Protein AF-A0A941RPJ4-F1 (afdb_monomer)

Structure (mmCIF, N/CA/C/O backbone):
data_AF-A0A941RPJ4-F1
#
_entry.id   AF-A0A941RPJ4-F1
#
loop_
_atom_site.group_PDB
_atom_site.id
_atom_site.type_symbol
_atom_site.label_atom_id
_atom_site.label_alt_id
_atom_site.label_comp_id
_atom_site.label_asym_id
_atom_site.label_entity_id
_atom_site.label_seq_id
_atom_site.pdbx_PDB_ins_code
_atom_site.Cartn_x
_atom_site.Cartn_y
_atom_site.Cartn_z
_atom_site.occupancy
_atom_site.B_iso_or_equiv
_atom_site.auth_seq_id
_atom_site.auth_comp_id
_atom_site.auth_asym_id
_atom_site.auth_atom_id
_atom_site.pdbx_PDB_model_num
ATOM 1 N N . MET A 1 1 ? 13.685 -5.961 -5.567 1.00 42.09 1 MET A N 1
ATOM 2 C CA . MET A 1 1 ? 13.737 -4.482 -5.680 1.00 42.09 1 MET A CA 1
ATOM 3 C C . MET A 1 1 ? 15.133 -3.982 -5.286 1.00 42.09 1 MET A C 1
ATOM 5 O O . MET A 1 1 ? 15.457 -4.010 -4.110 1.00 42.09 1 MET A O 1
ATOM 9 N N . MET A 1 2 ? 15.988 -3.575 -6.229 1.00 30.58 2 MET A N 1
ATOM 10 C CA . MET A 1 2 ? 17.295 -2.944 -5.948 1.00 30.58 2 MET A CA 1
ATOM 11 C C . MET A 1 2 ? 17.294 -1.508 -6.486 1.00 30.58 2 MET A C 1
ATOM 13 O O . MET A 1 2 ? 16.834 -1.298 -7.604 1.00 30.58 2 MET A O 1
ATOM 17 N N . LEU A 1 3 ? 17.827 -0.551 -5.717 1.00 33.88 3 LEU A N 1
ATOM 18 C CA . LEU A 1 3 ? 17.951 0.875 -6.072 1.00 33.88 3 LEU A CA 1
ATOM 19 C C . LEU A 1 3 ? 16.633 1.622 -6.394 1.00 33.88 3 LEU A C 1
ATOM 21 O O . LEU A 1 3 ? 16.669 2.643 -7.081 1.00 33.88 3 LEU A O 1
ATOM 25 N N . GLU A 1 4 ? 15.481 1.166 -5.889 1.00 39.75 4 GLU A N 1
ATOM 26 C CA . GLU A 1 4 ? 14.283 2.014 -5.751 1.00 39.75 4 GLU A CA 1
ATOM 27 C C . GLU A 1 4 ? 14.257 2.562 -4.318 1.00 39.75 4 GLU A C 1
ATOM 29 O O . GLU A 1 4 ? 14.445 1.800 -3.369 1.00 39.75 4 GLU A O 1
ATOM 34 N N . ALA A 1 5 ? 14.068 3.875 -4.170 1.00 42.56 5 ALA A N 1
ATOM 35 C CA . ALA A 1 5 ? 13.675 4.470 -2.901 1.00 42.56 5 ALA A CA 1
ATOM 36 C C . ALA A 1 5 ? 12.147 4.568 -2.905 1.00 42.56 5 ALA A C 1
ATOM 38 O O . ALA A 1 5 ? 11.553 5.063 -3.863 1.00 42.56 5 ALA A O 1
ATOM 39 N N . GLU A 1 6 ? 11.504 4.063 -1.866 1.00 44.50 6 GLU A N 1
ATOM 40 C CA . GLU A 1 6 ? 10.087 4.321 -1.649 1.00 44.50 6 GLU A CA 1
ATOM 41 C C . GLU A 1 6 ? 9.925 5.777 -1.199 1.00 44.50 6 GLU A C 1
ATOM 43 O O . GLU A 1 6 ? 10.733 6.294 -0.428 1.00 44.50 6 GLU A O 1
ATOM 48 N N . GLY A 1 7 ? 8.928 6.485 -1.734 1.00 50.84 7 GLY A N 1
ATOM 49 C CA . GLY A 1 7 ? 8.724 7.896 -1.395 1.00 50.84 7 GLY A CA 1
ATOM 50 C C . GLY A 1 7 ? 9.664 8.884 -2.097 1.00 50.84 7 GLY A C 1
ATOM 51 O O . GLY A 1 7 ? 9.906 9.966 -1.568 1.00 50.84 7 GLY A O 1
ATOM 52 N N . VAL A 1 8 ? 10.157 8.569 -3.304 1.00 55.44 8 VAL A N 1
ATOM 53 C CA . VAL A 1 8 ? 11.001 9.486 -4.114 1.00 55.44 8 VAL A CA 1
ATOM 54 C C . VAL A 1 8 ? 10.315 10.834 -4.351 1.00 55.44 8 VAL A C 1
ATOM 56 O O . VAL A 1 8 ? 10.974 11.865 -4.477 1.00 55.44 8 VAL A O 1
ATOM 59 N N . SER A 1 9 ? 8.982 10.835 -4.410 1.00 62.16 9 SER A N 1
ATOM 60 C CA . SER A 1 9 ? 8.181 12.056 -4.420 1.00 62.16 9 SER A CA 1
ATOM 61 C C . SER A 1 9 ? 7.476 12.263 -3.082 1.00 62.16 9 SER A C 1
ATOM 63 O O . SER A 1 9 ? 7.020 11.305 -2.457 1.00 62.16 9 SER A O 1
ATOM 65 N N . LEU A 1 10 ? 7.268 13.526 -2.695 1.00 69.94 10 LEU A N 1
ATOM 66 C CA . LEU A 1 10 ? 6.502 13.877 -1.494 1.00 69.94 10 LEU A CA 1
ATOM 67 C C . LEU A 1 10 ? 5.112 13.221 -1.477 1.00 69.94 10 LEU A C 1
ATOM 69 O O . LEU A 1 10 ? 4.643 12.787 -0.433 1.00 69.94 10 LEU A O 1
ATOM 73 N N . SER A 1 11 ? 4.446 13.121 -2.631 1.00 66.12 11 SER A N 1
ATOM 74 C CA . SER A 1 11 ? 3.128 12.482 -2.716 1.00 66.12 11 SER A CA 1
ATOM 75 C C . SER A 1 11 ? 3.181 10.987 -2.400 1.00 66.12 11 SER A C 1
ATOM 77 O O . SER A 1 11 ? 2.254 10.461 -1.786 1.00 66.12 11 SER A O 1
ATOM 79 N N . GLU A 1 12 ? 4.228 10.297 -2.844 1.00 60.94 12 GLU A N 1
ATOM 80 C CA . GLU A 1 12 ? 4.434 8.875 -2.572 1.00 60.94 12 GLU A CA 1
ATOM 81 C C . GLU A 1 12 ? 4.829 8.664 -1.108 1.00 60.94 12 GLU A C 1
ATOM 83 O O . GLU A 1 12 ? 4.191 7.868 -0.424 1.00 60.94 12 GLU A O 1
ATOM 88 N N . ALA A 1 13 ? 5.759 9.475 -0.591 1.00 69.38 13 ALA A N 1
ATOM 89 C CA . ALA A 1 13 ? 6.162 9.455 0.814 1.00 69.38 13 ALA A CA 1
ATOM 90 C C . ALA A 1 13 ? 4.967 9.699 1.745 1.00 69.38 13 ALA A C 1
ATOM 92 O O . ALA A 1 13 ? 4.731 8.939 2.676 1.00 69.38 13 ALA A O 1
ATOM 93 N N . MET A 1 14 ? 4.142 10.708 1.451 1.00 79.88 14 MET A N 1
ATOM 94 C CA . MET A 1 14 ? 2.931 10.988 2.227 1.00 79.88 14 MET A CA 1
ATOM 95 C C . MET A 1 14 ? 1.852 9.917 2.077 1.00 79.88 14 MET A C 1
ATOM 97 O O . MET A 1 14 ? 0.968 9.844 2.927 1.00 79.88 14 MET A O 1
ATOM 101 N N . SER A 1 15 ? 1.860 9.125 1.004 1.00 73.81 15 SER A N 1
ATOM 102 C CA . SER A 1 15 ? 0.943 7.987 0.894 1.00 73.81 15 SER A CA 1
ATOM 103 C C . SER A 1 15 ? 1.403 6.888 1.850 1.00 73.81 15 SER A C 1
ATOM 105 O O . SER A 1 15 ? 0.638 6.500 2.727 1.00 73.81 15 SER A O 1
ATOM 107 N N . ILE A 1 16 ? 2.679 6.502 1.783 1.00 72.88 16 ILE A N 1
ATOM 108 C CA . ILE A 1 16 ? 3.270 5.497 2.678 1.00 72.88 16 ILE A CA 1
ATOM 109 C C . ILE A 1 16 ? 3.118 5.908 4.146 1.00 72.88 16 ILE A C 1
ATOM 111 O O . ILE A 1 16 ? 2.565 5.158 4.937 1.00 72.88 16 ILE A O 1
ATOM 115 N N . LEU A 1 17 ? 3.475 7.143 4.508 1.00 78.88 17 LEU A N 1
ATOM 116 C CA . LEU A 1 17 ? 3.358 7.618 5.891 1.00 78.88 17 LEU A CA 1
ATOM 117 C C . LEU A 1 17 ? 1.934 7.513 6.443 1.00 78.88 17 LEU A C 1
ATOM 119 O O . LEU A 1 17 ? 1.758 7.181 7.612 1.00 78.88 17 LEU A O 1
ATOM 123 N N . ARG A 1 18 ? 0.902 7.787 5.636 1.00 89.75 18 ARG A N 1
ATOM 124 C CA . ARG A 1 18 ? -0.491 7.636 6.088 1.00 89.75 18 ARG A CA 1
ATOM 125 C C . ARG A 1 18 ? -0.881 6.172 6.277 1.00 89.75 18 ARG A C 1
ATOM 127 O O . ARG A 1 18 ? -1.639 5.891 7.199 1.00 89.75 18 ARG A O 1
ATOM 134 N N . HIS A 1 19 ? -0.380 5.286 5.421 1.00 85.25 19 HIS A N 1
ATOM 135 C CA . HIS A 1 19 ? -0.568 3.842 5.540 1.00 85.25 19 HIS A CA 1
ATOM 136 C C . HIS A 1 19 ? 0.082 3.321 6.832 1.00 85.25 19 HIS A C 1
ATOM 138 O O . HIS A 1 19 ? -0.618 2.781 7.688 1.00 85.25 19 HIS A O 1
ATOM 144 N N . GLU A 1 20 ? 1.359 3.639 7.060 1.00 83.25 20 GLU A N 1
ATOM 145 C CA . GLU A 1 20 ? 2.079 3.279 8.292 1.00 83.25 20 GLU A CA 1
ATOM 146 C C . GLU A 1 20 ? 1.443 3.884 9.548 1.00 83.25 20 GLU A C 1
ATOM 148 O O . GLU A 1 20 ? 1.356 3.246 10.596 1.00 83.25 20 GLU A O 1
ATOM 153 N N . THR A 1 21 ? 0.923 5.113 9.447 1.00 89.81 21 THR A N 1
ATOM 154 C CA . THR A 1 21 ? 0.154 5.728 10.540 1.00 89.81 21 THR A CA 1
ATOM 155 C C . THR A 1 21 ? -1.090 4.899 10.867 1.00 89.81 21 THR A C 1
ATOM 157 O O . THR A 1 21 ? -1.451 4.786 12.036 1.00 89.81 21 THR A O 1
ATOM 160 N N . GLY A 1 22 ? -1.725 4.289 9.863 1.00 93.06 22 GLY A N 1
ATOM 161 C CA . GLY A 1 22 ? -2.809 3.334 10.061 1.00 93.06 22 GLY A CA 1
ATOM 162 C C . GLY A 1 22 ? -2.371 2.175 10.951 1.00 93.06 22 GLY A C 1
ATOM 163 O O . GLY A 1 22 ? -2.967 1.973 12.008 1.00 93.06 22 GLY A O 1
ATOM 164 N N . HIS A 1 23 ? -1.294 1.472 10.597 1.00 89.00 23 HIS A N 1
ATOM 165 C CA . HIS A 1 23 ? -0.757 0.390 11.432 1.00 89.00 23 HIS A CA 1
ATOM 166 C C . HIS A 1 23 ? -0.413 0.848 12.849 1.00 89.00 23 HIS A C 1
ATOM 168 O O . HIS A 1 23 ? -0.779 0.180 13.817 1.00 89.00 23 HIS A O 1
ATOM 174 N N . ALA A 1 24 ? 0.233 2.008 12.987 1.00 88.75 24 ALA A N 1
ATOM 175 C CA . ALA A 1 24 ? 0.578 2.560 14.290 1.00 88.75 24 ALA A CA 1
ATOM 176 C C . ALA A 1 24 ? -0.668 2.822 15.153 1.00 88.75 24 ALA A C 1
ATOM 178 O O . ALA A 1 24 ? -0.673 2.508 16.342 1.00 88.75 24 ALA A O 1
ATOM 179 N N . VAL A 1 25 ? -1.744 3.358 14.567 1.00 93.19 25 VAL A N 1
ATOM 180 C CA . VAL A 1 25 ? -3.019 3.593 15.261 1.00 93.19 25 VAL A CA 1
ATOM 181 C C . VAL A 1 25 ? -3.715 2.278 15.619 1.00 93.19 25 VAL A C 1
ATOM 183 O O . VAL A 1 25 ? -4.228 2.155 16.734 1.00 93.19 25 VAL A O 1
ATOM 186 N N . ASP A 1 26 ? -3.718 1.292 14.719 1.00 94.06 26 ASP A N 1
ATOM 187 C CA . ASP A 1 26 ? -4.250 -0.046 15.003 1.00 94.06 26 ASP A CA 1
ATOM 188 C C . ASP A 1 26 ? -3.554 -0.668 16.215 1.00 94.06 26 ASP A C 1
ATOM 190 O O . ASP A 1 26 ? -4.218 -1.067 17.171 1.00 94.06 26 ASP A O 1
ATOM 194 N N . GLU A 1 27 ? -2.221 -0.659 16.230 1.00 90.56 27 GLU A N 1
ATOM 195 C CA . GLU A 1 27 ? -1.426 -1.148 17.355 1.00 90.56 27 GLU A CA 1
ATOM 196 C C . GLU A 1 27 ? -1.700 -0.366 18.640 1.00 90.56 27 GLU A C 1
ATOM 198 O O . GLU A 1 27 ? -2.043 -0.950 19.671 1.00 90.56 27 GLU A O 1
ATOM 203 N N . ALA A 1 28 ? -1.618 0.961 18.591 1.00 90.81 28 ALA A N 1
ATOM 204 C CA . ALA A 1 28 ? -1.730 1.799 19.778 1.00 90.81 28 ALA A CA 1
ATOM 205 C C . ALA A 1 28 ? -3.102 1.650 20.468 1.00 90.81 28 ALA A C 1
ATOM 207 O O . ALA A 1 28 ? -3.187 1.592 21.700 1.00 90.81 28 ALA A O 1
ATOM 208 N N . PHE A 1 29 ? -4.183 1.524 19.690 1.00 93.88 29 PHE A N 1
ATOM 209 C CA . PHE A 1 29 ? -5.551 1.371 20.204 1.00 93.88 29 PHE A CA 1
ATOM 210 C C . PHE A 1 29 ? -6.057 -0.076 20.237 1.00 93.88 29 PHE A C 1
ATOM 212 O O . PHE A 1 29 ? -7.137 -0.337 20.785 1.00 93.88 29 PHE A O 1
ATOM 219 N N . GLN A 1 30 ? -5.270 -1.018 19.715 1.00 94.19 30 GLN A N 1
ATOM 220 C CA . GLN A 1 30 ? -5.597 -2.437 19.587 1.00 94.19 30 GLN A CA 1
ATOM 221 C C . GLN A 1 30 ? -6.910 -2.662 18.817 1.00 94.19 30 GLN A C 1
ATOM 223 O O . GLN A 1 30 ? -7.780 -3.416 19.269 1.00 94.19 30 GLN A O 1
ATOM 228 N N . LEU A 1 31 ? -7.083 -1.981 17.677 1.00 95.50 31 LEU A N 1
ATOM 229 C CA . LEU A 1 31 ? -8.333 -2.017 16.902 1.00 95.50 31 LEU A CA 1
ATOM 230 C C . LEU A 1 31 ? -8.598 -3.414 16.338 1.00 95.50 31 LEU A C 1
ATOM 232 O O . LEU A 1 31 ? -9.725 -3.900 16.416 1.00 95.50 31 LEU A O 1
ATOM 236 N N . ARG A 1 32 ? -7.549 -4.108 15.892 1.00 93.50 32 ARG A N 1
ATOM 237 C CA . ARG A 1 32 ? -7.575 -5.492 15.400 1.00 93.50 32 ARG A CA 1
ATOM 238 C C . ARG A 1 32 ? -8.189 -6.499 16.379 1.00 93.50 32 ARG A C 1
ATOM 240 O O . ARG A 1 32 ? -8.693 -7.543 15.971 1.00 93.50 32 ARG A O 1
ATOM 247 N N . LYS A 1 33 ? -8.206 -6.192 17.684 1.00 94.00 33 LYS A N 1
ATOM 248 C CA . LYS A 1 33 ? -8.841 -7.044 18.705 1.00 94.00 33 LYS A CA 1
ATOM 249 C C . LYS A 1 33 ? -10.364 -6.896 18.752 1.00 94.00 33 LYS A C 1
ATOM 251 O O . LYS A 1 33 ? -11.030 -7.765 19.311 1.00 94.00 33 LYS A O 1
ATOM 256 N N . MET A 1 34 ? -10.925 -5.830 18.183 1.00 94.88 34 MET A N 1
ATOM 257 C CA . MET A 1 34 ? -12.363 -5.560 18.197 1.00 94.88 34 MET A CA 1
ATOM 258 C C . MET A 1 34 ? -13.119 -6.543 17.296 1.00 94.88 34 MET A C 1
ATOM 260 O O . MET A 1 34 ? -12.716 -6.811 16.166 1.00 94.88 34 MET A O 1
ATOM 264 N N . THR A 1 35 ? -14.279 -7.023 17.745 1.00 95.94 35 THR A N 1
ATOM 265 C CA . THR A 1 35 ? -15.144 -7.908 16.942 1.00 95.94 35 THR A CA 1
ATOM 266 C C . THR A 1 35 ? -15.542 -7.264 15.614 1.00 95.94 35 THR A C 1
ATOM 268 O O . THR A 1 35 ? -15.485 -7.908 14.568 1.00 95.94 35 THR A O 1
ATOM 271 N N . LYS A 1 36 ? -15.871 -5.966 15.639 1.00 95.94 36 LYS A N 1
ATOM 272 C CA . LYS A 1 36 ? -16.242 -5.203 14.441 1.00 95.94 36 LYS A CA 1
ATOM 273 C C . LYS A 1 36 ? -15.100 -5.133 13.418 1.00 95.94 36 LYS A C 1
ATOM 275 O O . LYS A 1 36 ? -15.379 -5.156 12.228 1.00 95.94 36 LYS A O 1
ATOM 280 N N . TYR A 1 37 ? -13.834 -5.135 13.846 1.00 97.25 37 TYR A N 1
ATOM 281 C CA . TYR A 1 37 ? -12.694 -5.202 12.924 1.00 97.25 37 TYR A CA 1
ATOM 282 C C . TYR A 1 37 ? -12.732 -6.473 12.086 1.00 97.25 37 TYR A C 1
ATOM 284 O O . TYR A 1 37 ? -12.705 -6.401 10.860 1.00 97.25 37 TYR A O 1
ATOM 292 N N . ARG A 1 38 ? -12.903 -7.629 12.737 1.00 96.31 38 ARG A N 1
ATOM 293 C CA . ARG A 1 38 ? -12.986 -8.919 12.040 1.00 96.31 38 ARG A CA 1
ATOM 294 C C . ARG A 1 38 ? -14.173 -9.001 11.085 1.00 96.31 38 ARG A C 1
ATOM 296 O O . ARG A 1 38 ? -14.053 -9.609 10.031 1.00 96.31 38 ARG A O 1
ATOM 303 N N . GLN A 1 39 ? -15.293 -8.372 11.432 1.00 96.19 39 GLN A N 1
ATOM 304 C CA . GLN A 1 39 ? -16.480 -8.319 10.571 1.00 96.19 39 GLN A CA 1
ATOM 305 C C . GLN A 1 39 ? -16.274 -7.456 9.320 1.00 96.19 39 GLN A C 1
ATOM 307 O O . GLN A 1 39 ? -16.862 -7.742 8.285 1.00 96.19 39 GLN A O 1
ATOM 312 N N . VAL A 1 40 ? -15.482 -6.387 9.427 1.00 96.88 40 VAL A N 1
ATOM 313 C CA . VAL A 1 40 ? -15.344 -5.367 8.377 1.00 96.88 40 VAL A CA 1
ATOM 314 C C . VAL A 1 40 ? -14.156 -5.648 7.456 1.00 96.88 40 VAL A C 1
ATOM 316 O O . VAL A 1 40 ? -14.283 -5.509 6.243 1.00 96.88 40 VAL A O 1
ATOM 319 N N . PHE A 1 41 ? -13.018 -6.052 8.021 1.00 97.00 41 PHE A N 1
ATOM 320 C CA . PHE A 1 41 ? -11.762 -6.264 7.290 1.00 97.00 41 PHE A CA 1
ATOM 321 C C . PHE A 1 41 ? -11.384 -7.745 7.165 1.00 97.00 41 PHE A C 1
ATOM 323 O O . PHE A 1 41 ? -10.620 -8.123 6.282 1.00 97.00 41 PHE A O 1
ATOM 330 N N . GLY A 1 42 ? -11.930 -8.603 8.028 1.00 95.94 42 GLY A N 1
ATOM 331 C CA . GLY A 1 42 ? -11.526 -10.003 8.150 1.00 95.94 42 GLY A CA 1
ATOM 332 C C . GLY A 1 42 ? -10.542 -10.239 9.297 1.00 95.94 42 GLY A C 1
ATOM 333 O O . GLY A 1 42 ? -10.217 -9.340 10.074 1.00 95.94 42 GLY A O 1
ATOM 334 N N . SER A 1 43 ? -10.096 -11.488 9.446 1.00 95.31 43 SER A N 1
ATOM 335 C CA . SER A 1 43 ? -9.226 -11.872 10.563 1.00 95.31 43 SER A CA 1
ATOM 336 C C . SER A 1 43 ? -7.814 -11.283 10.411 1.00 95.31 43 SER A C 1
ATOM 338 O O . SER A 1 43 ? -7.155 -11.603 9.422 1.00 95.31 43 SER A O 1
ATOM 340 N N . PRO A 1 44 ? -7.309 -10.497 11.381 1.00 90.88 44 PRO A N 1
ATOM 341 C CA . PRO A 1 44 ? -5.924 -10.019 11.375 1.00 90.88 44 PRO A CA 1
ATOM 342 C C . PRO A 1 44 ? -4.916 -11.147 11.632 1.00 90.88 44 PRO A C 1
ATOM 344 O O . PRO A 1 44 ? -3.757 -11.020 11.266 1.00 90.88 44 PRO A O 1
ATOM 347 N N . ASP A 1 45 ? -5.373 -12.251 12.232 1.00 90.00 45 ASP A N 1
ATOM 348 C CA . ASP A 1 45 ? -4.575 -13.442 12.539 1.00 90.00 45 ASP A CA 1
ATOM 349 C C . ASP A 1 45 ? -4.420 -14.366 11.315 1.00 90.00 45 ASP A C 1
ATOM 351 O O . ASP A 1 4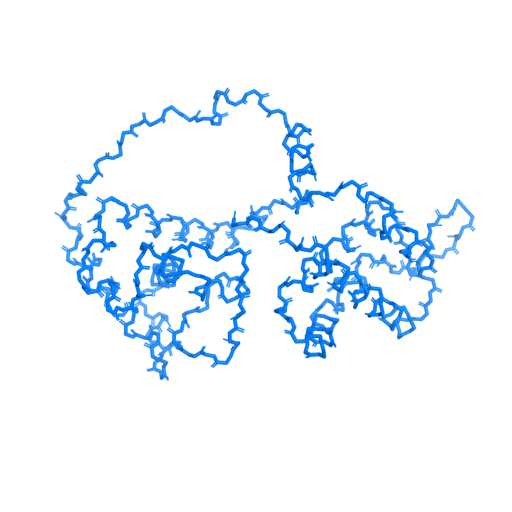5 ? -3.879 -15.469 11.411 1.00 90.00 45 ASP A O 1
ATOM 355 N N . ARG A 1 46 ? -4.955 -13.956 10.155 1.00 85.00 46 ARG A N 1
ATOM 356 C CA . ARG A 1 46 ? -4.772 -14.685 8.903 1.00 85.00 46 ARG A CA 1
ATOM 357 C C . ARG A 1 46 ? -3.265 -14.749 8.607 1.00 85.00 46 ARG A C 1
ATOM 359 O O . ARG A 1 46 ? -2.578 -13.742 8.730 1.00 85.00 46 ARG A O 1
ATOM 366 N N . PRO A 1 47 ? -2.722 -15.908 8.205 1.00 74.50 47 PRO A N 1
ATOM 367 C CA . PRO A 1 47 ? -1.354 -15.956 7.721 1.00 74.50 47 PRO A CA 1
ATOM 368 C C . PRO A 1 47 ? -1.220 -15.024 6.524 1.00 74.50 47 PRO A C 1
ATOM 370 O O . PRO A 1 47 ? -2.023 -15.095 5.584 1.00 74.50 47 PRO A O 1
ATOM 373 N N . TYR A 1 48 ? -0.216 -14.156 6.556 1.00 63.56 48 TYR A N 1
ATOM 374 C CA . TYR A 1 48 ? 0.087 -13.349 5.394 1.00 63.56 48 TYR A CA 1
ATOM 375 C C . TYR A 1 48 ? 0.396 -14.269 4.204 1.00 63.56 48 TYR A C 1
ATOM 377 O O . TYR A 1 48 ? 1.169 -15.223 4.346 1.00 63.56 48 TYR A O 1
ATOM 385 N N . PRO A 1 49 ? -0.225 -14.028 3.040 1.00 54.88 49 PRO A N 1
ATOM 386 C CA . PRO A 1 49 ? -0.000 -14.882 1.894 1.00 54.88 49 PRO A CA 1
ATOM 387 C C . PRO A 1 49 ? 1.412 -14.663 1.341 1.00 54.88 49 PRO A C 1
ATOM 389 O O . PRO A 1 49 ? 1.923 -13.545 1.335 1.00 54.88 49 PRO A O 1
ATOM 392 N N . THR A 1 50 ? 2.024 -15.728 0.827 1.00 43.59 50 THR A N 1
ATOM 393 C CA . THR A 1 50 ? 3.287 -15.644 0.073 1.00 43.59 50 THR A CA 1
ATOM 394 C C . THR A 1 50 ? 3.125 -14.862 -1.233 1.00 43.59 50 THR A C 1
ATOM 396 O O . THR A 1 50 ? 4.077 -14.273 -1.739 1.00 43.59 50 THR A O 1
ATOM 399 N N . ASP A 1 51 ? 1.905 -14.846 -1.768 1.00 42.44 51 ASP A N 1
ATOM 400 C CA . ASP A 1 51 ? 1.479 -14.162 -2.982 1.00 42.44 51 ASP A CA 1
ATOM 401 C C . ASP A 1 51 ? -0.051 -13.996 -2.972 1.00 42.44 51 ASP A C 1
ATOM 403 O O . ASP A 1 51 ? -0.770 -14.824 -2.415 1.00 42.44 51 ASP A O 1
ATOM 407 N N . TYR A 1 52 ? -0.577 -12.924 -3.571 1.00 53.06 52 TYR A N 1
ATOM 408 C CA . TYR A 1 52 ? -2.026 -12.702 -3.664 1.00 53.06 52 TYR A CA 1
ATOM 409 C C . TYR A 1 52 ? -2.443 -12.426 -5.104 1.00 53.06 52 TYR A C 1
ATOM 411 O O . TYR A 1 52 ? -1.649 -11.979 -5.921 1.00 53.06 52 TYR A O 1
ATOM 419 N N . ILE A 1 53 ? -3.703 -12.674 -5.448 1.00 50.12 53 ILE A N 1
ATOM 420 C CA . ILE A 1 53 ? -4.266 -12.275 -6.741 1.00 50.12 53 ILE A CA 1
ATOM 421 C C . ILE A 1 53 ? -5.341 -11.240 -6.453 1.00 50.12 53 ILE A C 1
ATOM 423 O O . ILE A 1 53 ? -6.361 -11.563 -5.854 1.00 50.12 53 ILE A O 1
ATOM 427 N N . ALA A 1 54 ? -5.097 -9.994 -6.855 1.00 61.91 54 ALA A N 1
ATOM 428 C CA . ALA A 1 54 ? -6.097 -8.948 -6.726 1.00 61.91 54 ALA A CA 1
ATOM 429 C C . ALA A 1 54 ? -7.178 -9.079 -7.802 1.00 61.91 54 ALA A C 1
ATOM 431 O O . ALA A 1 54 ? -6.863 -9.279 -8.980 1.00 61.91 54 ALA A O 1
ATOM 432 N N . ASP A 1 55 ?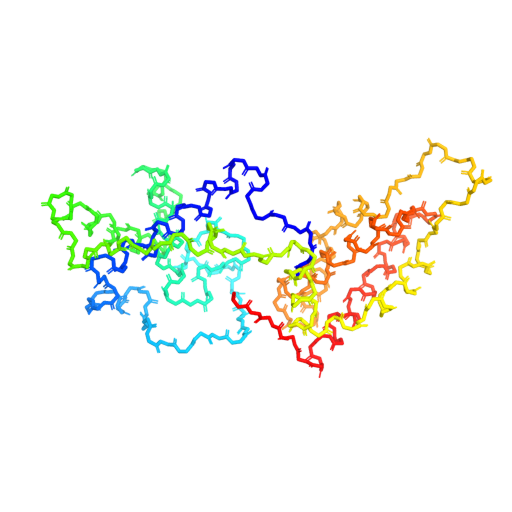 -8.427 -8.868 -7.406 1.00 70.50 55 ASP A N 1
ATOM 433 C CA . ASP A 1 55 ? -9.528 -8.576 -8.310 1.00 70.50 55 ASP A CA 1
ATOM 434 C C . ASP A 1 55 ? -9.533 -7.067 -8.614 1.00 70.50 55 ASP A C 1
ATOM 436 O O . ASP A 1 55 ? -9.848 -6.254 -7.734 1.00 70.50 55 ASP A O 1
ATOM 440 N N . PRO A 1 56 ? -9.169 -6.650 -9.841 1.00 66.88 56 PRO A N 1
ATOM 441 C CA . PRO A 1 56 ? -9.076 -5.242 -10.174 1.00 66.88 56 PRO A CA 1
ATOM 442 C C . PRO A 1 56 ? -10.429 -4.528 -10.230 1.00 66.88 56 PRO A C 1
ATOM 444 O O . PRO A 1 56 ? -10.441 -3.296 -10.140 1.00 66.88 56 PRO A O 1
ATOM 447 N N . ASP A 1 57 ? -11.514 -5.288 -10.392 1.00 72.75 57 ASP A N 1
ATOM 448 C CA . ASP A 1 57 ? -12.879 -4.792 -10.534 1.00 72.75 57 ASP A CA 1
ATOM 449 C C . ASP A 1 57 ? -13.641 -4.807 -9.196 1.00 72.75 57 ASP A C 1
ATOM 451 O O . ASP A 1 57 ? -14.720 -4.210 -9.098 1.00 72.75 57 ASP A O 1
ATOM 455 N N . SER A 1 58 ? -13.068 -5.418 -8.148 1.00 79.06 58 SER A N 1
ATOM 456 C CA . SER A 1 58 ? -13.655 -5.410 -6.809 1.00 79.06 58 SER A CA 1
ATOM 457 C C . SER A 1 58 ? -13.801 -3.984 -6.278 1.00 79.06 58 SER A C 1
ATOM 459 O O . SER A 1 58 ? -12.862 -3.184 -6.256 1.00 79.06 58 SER A O 1
ATOM 461 N N . ARG A 1 59 ? -15.011 -3.689 -5.795 1.00 89.50 59 ARG A N 1
ATOM 462 C CA . ARG A 1 59 ? -15.372 -2.421 -5.144 1.00 89.50 59 ARG A CA 1
ATOM 463 C C . ARG A 1 59 ? -15.391 -2.524 -3.619 1.00 89.50 59 ARG A C 1
ATOM 465 O O . ARG A 1 59 ? -15.742 -1.556 -2.942 1.00 89.50 59 ARG A O 1
ATOM 472 N N . ASP A 1 60 ? -15.020 -3.680 -3.074 1.00 93.31 60 ASP A N 1
ATOM 473 C CA . ASP A 1 60 ? -15.005 -3.927 -1.630 1.00 93.31 60 ASP A CA 1
ATOM 474 C C . ASP A 1 60 ? -13.816 -3.260 -0.938 1.00 93.31 60 ASP A C 1
ATOM 476 O O . ASP A 1 60 ? -13.810 -3.101 0.282 1.00 93.31 60 ASP A O 1
ATOM 480 N N . PHE A 1 61 ? -12.818 -2.834 -1.710 1.00 91.56 61 PHE A N 1
ATOM 481 C CA . PHE A 1 61 ? -11.559 -2.296 -1.217 1.00 91.56 61 PHE A CA 1
ATOM 482 C C . PHE A 1 61 ? -11.338 -0.866 -1.690 1.00 91.56 61 PHE A C 1
ATOM 484 O O . PHE A 1 61 ? -11.793 -0.447 -2.759 1.00 91.56 61 PHE A O 1
ATOM 491 N N . VAL A 1 62 ? -10.609 -0.097 -0.888 1.00 91.31 62 VAL A N 1
ATOM 492 C CA . VAL A 1 62 ? -10.158 1.226 -1.308 1.00 91.31 62 VAL A CA 1
ATOM 493 C C . VAL A 1 62 ? -8.946 1.121 -2.237 1.00 91.31 62 VAL A C 1
ATOM 495 O O . VAL A 1 62 ? -8.187 0.158 -2.206 1.00 91.31 62 VAL A O 1
ATOM 498 N N . HIS A 1 63 ? -8.721 2.162 -3.038 1.00 84.75 63 HIS A N 1
ATOM 499 C CA . HIS A 1 63 ? -7.492 2.318 -3.818 1.00 84.75 63 HIS A CA 1
ATOM 500 C C . HIS A 1 63 ? -6.651 3.459 -3.245 1.00 84.75 63 HIS A C 1
ATOM 502 O O . HIS A 1 63 ? -7.042 4.634 -3.374 1.00 84.75 63 HIS A O 1
ATOM 508 N N . HIS A 1 64 ? -5.508 3.112 -2.652 1.00 76.19 64 HIS A N 1
ATOM 509 C CA . HIS A 1 64 ? -4.543 4.051 -2.089 1.00 76.19 64 HIS A CA 1
ATOM 510 C C . HIS A 1 64 ? -3.122 3.790 -2.603 1.00 76.19 64 HIS A C 1
ATOM 512 O O . HIS A 1 64 ? -2.653 4.558 -3.448 1.00 76.19 64 HIS A O 1
ATOM 518 N N . LEU A 1 65 ? -2.475 2.709 -2.171 1.00 69.06 65 LEU A N 1
ATOM 519 C CA . LEU A 1 65 ? -1.237 2.210 -2.753 1.00 69.06 65 LEU A CA 1
ATOM 520 C C . LEU A 1 65 ? -1.525 1.430 -4.043 1.00 69.06 65 LEU A C 1
ATOM 522 O O . LEU A 1 65 ? -2.657 1.071 -4.388 1.00 69.06 65 LEU A O 1
ATOM 526 N N . ASN A 1 66 ? -0.469 1.232 -4.828 1.00 62.53 66 ASN A N 1
ATOM 527 C CA . ASN A 1 66 ? -0.562 0.538 -6.106 1.00 62.53 66 ASN A CA 1
ATOM 528 C C . ASN A 1 66 ? -0.876 -0.954 -5.918 1.00 62.53 66 ASN A C 1
ATOM 530 O O . ASN A 1 66 ? -0.823 -1.492 -4.822 1.00 62.53 66 ASN A O 1
ATOM 534 N N . ALA A 1 67 ? -1.166 -1.633 -7.030 1.00 60.78 67 ALA A N 1
ATOM 535 C CA . ALA A 1 67 ? -1.356 -3.084 -7.073 1.00 60.78 67 ALA A CA 1
ATOM 536 C C . ALA A 1 67 ? -2.526 -3.628 -6.232 1.00 60.78 67 ALA A C 1
ATOM 538 O O . ALA A 1 67 ? -2.562 -4.827 -5.999 1.00 60.78 67 ALA A O 1
ATOM 539 N N . TRP A 1 68 ? -3.517 -2.793 -5.884 1.00 72.94 68 TRP A N 1
ATOM 540 C CA . TRP A 1 68 ? -4.679 -3.204 -5.079 1.00 72.94 68 TRP A CA 1
ATOM 541 C C . TRP A 1 68 ? -4.258 -3.769 -3.718 1.00 72.94 68 TRP A C 1
ATOM 543 O O . TRP A 1 68 ? -4.813 -4.758 -3.250 1.00 72.94 68 TRP A O 1
ATOM 553 N N . TYR A 1 69 ? -3.269 -3.123 -3.095 1.00 72.19 69 TYR A N 1
ATOM 554 C CA . TYR A 1 69 ? -2.609 -3.602 -1.882 1.00 72.19 69 TYR A CA 1
ATOM 555 C C . TYR A 1 69 ? -3.567 -3.868 -0.715 1.00 72.19 69 TYR A C 1
ATOM 557 O O . TYR A 1 69 ? -3.363 -4.818 0.026 1.00 72.19 69 TYR A O 1
ATOM 565 N N . ALA A 1 70 ? -4.682 -3.139 -0.630 1.00 83.00 70 ALA A N 1
ATOM 566 C CA . ALA A 1 70 ? -5.753 -3.406 0.332 1.00 83.00 70 ALA A CA 1
ATOM 567 C C . ALA A 1 70 ? -6.311 -4.847 0.271 1.00 83.00 70 ALA A C 1
ATOM 569 O O . ALA A 1 70 ? -6.898 -5.319 1.234 1.00 83.00 70 ALA A O 1
ATOM 570 N N . GLN A 1 71 ? -6.147 -5.562 -0.845 1.00 86.06 71 GLN A N 1
ATOM 571 C CA . GLN A 1 71 ? -6.610 -6.945 -1.008 1.00 86.06 71 GLN A CA 1
ATOM 572 C C . GLN A 1 71 ? -5.597 -7.994 -0.530 1.00 86.06 71 GLN A C 1
ATOM 574 O O . GLN A 1 71 ? -5.928 -9.179 -0.497 1.00 86.06 71 GLN A O 1
ATOM 579 N N . SER A 1 72 ? -4.366 -7.596 -0.194 1.00 75.81 72 SER A N 1
ATOM 580 C CA . SER A 1 72 ? -3.298 -8.538 0.157 1.00 75.81 72 SER A CA 1
ATOM 581 C C . SER A 1 72 ? -3.561 -9.220 1.500 1.00 75.81 72 SER A C 1
ATOM 583 O O . SER A 1 72 ? -3.349 -10.426 1.636 1.00 75.81 72 SER A O 1
ATOM 585 N N . HIS A 1 73 ? -4.058 -8.472 2.487 1.00 86.88 73 HIS A N 1
ATOM 586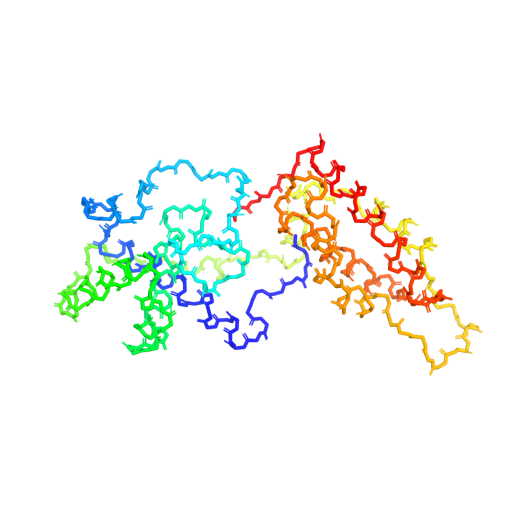 C CA . HIS A 1 73 ? -4.295 -8.967 3.835 1.00 86.88 73 HIS A CA 1
ATOM 587 C C . HIS A 1 73 ? -5.238 -8.025 4.621 1.00 86.88 73 HIS A C 1
ATOM 589 O O . HIS A 1 73 ? -5.198 -6.816 4.395 1.00 86.88 73 HIS A O 1
ATOM 595 N N . PRO A 1 74 ? -6.065 -8.522 5.569 1.00 94.75 74 PRO A N 1
ATOM 596 C CA . PRO A 1 74 ? -6.986 -7.689 6.361 1.00 94.75 74 PRO A CA 1
ATOM 597 C C . PRO A 1 74 ? -6.343 -6.496 7.081 1.00 94.75 74 PRO A C 1
ATOM 599 O O . PRO A 1 74 ? -6.952 -5.434 7.198 1.00 94.75 74 PRO A O 1
ATOM 602 N N . VAL A 1 75 ? -5.102 -6.657 7.543 1.00 89.38 75 VAL A N 1
ATOM 603 C CA . VAL A 1 75 ? -4.348 -5.578 8.205 1.00 89.38 75 VAL A CA 1
ATOM 604 C C . VAL A 1 75 ? -3.948 -4.478 7.213 1.00 89.38 75 VAL A C 1
ATOM 606 O O . VAL A 1 75 ? -4.003 -3.297 7.558 1.00 89.38 75 VAL A O 1
ATOM 609 N N . GLU A 1 76 ? -3.642 -4.852 5.970 1.00 89.06 76 GLU A N 1
ATOM 610 C CA . GLU A 1 76 ? -3.319 -3.919 4.882 1.00 89.06 76 GLU A CA 1
ATOM 611 C C . GLU A 1 76 ? -4.579 -3.210 4.375 1.00 89.06 76 GLU A C 1
ATOM 613 O O . GLU A 1 76 ? -4.556 -2.007 4.127 1.00 89.06 76 GLU A O 1
ATOM 618 N N . ASP A 1 77 ? -5.713 -3.916 4.294 1.00 96.44 77 ASP A N 1
ATOM 619 C CA . ASP A 1 77 ? -7.018 -3.327 3.969 1.00 96.44 77 ASP A CA 1
ATOM 620 C C . ASP A 1 77 ? -7.392 -2.202 4.943 1.00 96.44 77 ASP A C 1
ATOM 622 O O . ASP A 1 77 ? -7.796 -1.105 4.539 1.00 96.44 77 ASP A O 1
ATOM 626 N N . PHE A 1 78 ? -7.197 -2.445 6.242 1.00 97.88 78 PHE A N 1
ATOM 627 C CA . PHE A 1 78 ? -7.395 -1.426 7.263 1.00 97.88 78 PHE A CA 1
ATOM 628 C C . PHE A 1 78 ? -6.451 -0.232 7.065 1.00 97.88 78 PHE A C 1
ATOM 630 O O . PHE A 1 78 ? -6.920 0.909 7.054 1.00 97.88 78 PHE A O 1
ATOM 637 N N . ALA A 1 79 ? -5.147 -0.463 6.891 1.00 93.88 79 ALA A N 1
ATOM 638 C CA . ALA A 1 79 ? -4.161 0.610 6.753 1.00 93.88 79 ALA A CA 1
ATOM 639 C C . ALA A 1 79 ? -4.402 1.470 5.501 1.00 93.88 79 ALA A C 1
ATOM 641 O O . ALA A 1 79 ? -4.388 2.703 5.566 1.00 93.88 79 ALA A O 1
ATOM 642 N N . GLU A 1 80 ? -4.739 0.839 4.378 1.00 92.44 80 GLU A N 1
ATOM 643 C CA . GLU A 1 80 ? -5.141 1.512 3.144 1.00 92.44 80 GLU A CA 1
ATOM 644 C C . GLU A 1 80 ? -6.427 2.328 3.338 1.00 92.44 80 GLU A C 1
ATOM 646 O O . GLU A 1 80 ? -6.507 3.492 2.925 1.00 92.44 80 GLU A O 1
ATOM 651 N N . THR A 1 81 ? -7.430 1.753 4.010 1.00 97.69 81 THR A N 1
ATOM 652 C CA . THR A 1 81 ? -8.698 2.430 4.332 1.00 97.69 81 THR A CA 1
ATOM 653 C C . THR A 1 81 ? -8.464 3.648 5.220 1.00 97.69 81 THR A C 1
ATOM 655 O O . THR A 1 81 ? -8.980 4.735 4.934 1.00 97.69 81 THR A O 1
ATOM 658 N N . PHE A 1 82 ? -7.638 3.504 6.255 1.00 97.69 82 PHE A N 1
ATOM 659 C CA . PHE A 1 82 ? -7.237 4.591 7.137 1.00 97.69 82 PHE A CA 1
ATOM 660 C C . PHE A 1 82 ? -6.524 5.704 6.365 1.00 97.69 82 PHE A C 1
ATOM 662 O O . PHE A 1 82 ? -6.863 6.879 6.520 1.00 97.69 82 PHE A O 1
ATOM 669 N N . ALA A 1 83 ? -5.591 5.360 5.477 1.00 95.31 83 ALA A N 1
ATOM 670 C CA . ALA A 1 83 ? -4.847 6.342 4.701 1.00 95.31 83 ALA A CA 1
ATOM 671 C C . ALA A 1 83 ? -5.749 7.160 3.758 1.00 95.31 83 ALA A C 1
ATOM 673 O O . ALA A 1 83 ? -5.585 8.381 3.626 1.00 95.31 83 ALA A O 1
ATOM 674 N N . VAL A 1 84 ? -6.747 6.514 3.140 1.00 95.44 84 VAL A N 1
ATOM 675 C CA . VAL A 1 84 ? -7.787 7.189 2.345 1.00 95.44 84 VAL A CA 1
ATOM 676 C C . VAL A 1 84 ? -8.641 8.117 3.201 1.00 95.44 84 VAL A C 1
ATOM 678 O O . VAL A 1 84 ? -8.893 9.252 2.782 1.00 95.44 84 VAL A O 1
ATOM 681 N N . TRP A 1 85 ? -9.086 7.650 4.370 1.00 96.81 85 TRP A N 1
ATOM 682 C CA . TRP A 1 85 ? -9.883 8.444 5.305 1.00 96.81 85 TRP A CA 1
ATOM 683 C C . TRP A 1 85 ? -9.112 9.690 5.767 1.00 96.81 85 TRP A C 1
ATOM 685 O O . TRP A 1 85 ? -9.602 10.814 5.619 1.00 96.81 85 TRP A O 1
ATOM 695 N N . LEU A 1 86 ? -7.865 9.509 6.210 1.00 95.56 86 LEU A N 1
ATOM 696 C CA . LEU A 1 86 ? -7.012 10.569 6.749 1.00 95.56 86 LEU A CA 1
ATOM 697 C C . LEU A 1 86 ? -6.675 11.639 5.703 1.00 95.56 86 LEU A C 1
ATOM 699 O O . LEU A 1 86 ? -6.563 12.822 6.025 1.00 95.56 86 LEU A O 1
ATOM 703 N N . LYS A 1 87 ? -6.527 11.250 4.431 1.00 92.00 87 LYS A N 1
ATOM 704 C CA . LYS A 1 87 ? -6.196 12.185 3.346 1.00 92.00 87 LYS A CA 1
ATOM 705 C C . LYS A 1 87 ? -7.252 13.280 3.157 1.00 92.00 87 LYS A C 1
ATOM 707 O O . LYS A 1 87 ? -6.898 14.375 2.719 1.00 92.00 87 LYS A O 1
ATOM 712 N N . SER A 1 88 ? -8.536 13.010 3.409 1.00 85.56 88 SER A N 1
ATOM 713 C CA . SER A 1 88 ? -9.592 14.016 3.234 1.00 85.56 88 SER A CA 1
ATOM 714 C C . SER A 1 88 ? -10.897 13.642 3.931 1.00 85.56 88 SER A C 1
ATOM 716 O O . SER A 1 88 ? -11.538 12.675 3.539 1.00 85.56 88 SER A O 1
ATOM 718 N N . ALA A 1 89 ? -11.399 14.502 4.821 1.00 72.06 89 ALA A N 1
ATOM 719 C CA . ALA A 1 89 ? -12.655 14.280 5.548 1.00 72.06 89 ALA A CA 1
ATOM 720 C C . ALA A 1 89 ? -13.914 14.134 4.660 1.00 72.06 89 ALA A C 1
ATOM 722 O O . ALA A 1 89 ? -14.895 13.515 5.068 1.00 72.06 89 ALA A O 1
ATOM 723 N N . ARG A 1 90 ? -13.924 14.713 3.448 1.00 76.12 90 ARG A N 1
ATOM 724 C CA . ARG A 1 90 ? -15.098 14.691 2.543 1.00 76.12 90 ARG A CA 1
ATOM 725 C C . ARG A 1 90 ? -14.842 13.991 1.208 1.00 76.12 90 ARG A C 1
ATOM 727 O O . ARG A 1 90 ? -15.793 13.570 0.551 1.00 76.1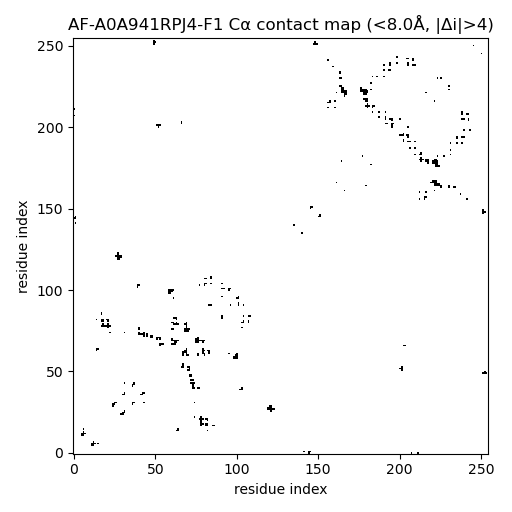2 90 ARG A O 1
ATOM 734 N N . GLY A 1 91 ? -13.580 13.849 0.797 1.00 89.19 91 GLY A N 1
ATOM 735 C CA . GLY A 1 91 ? -13.225 13.303 -0.514 1.00 89.19 91 GLY A CA 1
ATOM 736 C C . GLY A 1 91 ? -13.645 11.844 -0.696 1.00 89.19 91 GLY A C 1
ATOM 737 O O . GLY A 1 91 ? -14.159 11.479 -1.756 1.00 89.19 91 GLY A O 1
ATOM 738 N N . TRP A 1 92 ? -13.486 11.023 0.345 1.00 94.62 92 TRP A N 1
ATOM 739 C CA . TRP A 1 92 ? -13.786 9.593 0.276 1.00 94.62 92 TRP A CA 1
ATOM 740 C C . TRP A 1 92 ? -15.289 9.308 0.177 1.00 94.62 92 TRP A C 1
ATOM 742 O O . TRP A 1 92 ? -15.681 8.448 -0.607 1.00 94.62 92 TRP A O 1
ATOM 752 N N . ARG A 1 93 ? -16.140 10.091 0.858 1.00 94.69 93 ARG A N 1
ATOM 753 C CA . ARG A 1 93 ? -17.609 9.941 0.809 1.00 94.69 93 ARG A CA 1
ATOM 754 C C . ARG A 1 93 ? -18.153 10.077 -0.609 1.00 94.69 93 ARG A C 1
ATOM 756 O O . ARG A 1 93 ? -19.076 9.369 -0.990 1.00 94.69 93 ARG A O 1
ATOM 763 N N . ARG A 1 94 ? -17.575 10.990 -1.398 1.00 92.25 94 ARG A N 1
ATOM 764 C CA . ARG A 1 94 ? -17.934 11.161 -2.810 1.00 92.25 94 ARG A CA 1
ATOM 765 C C . ARG A 1 94 ? -17.324 10.068 -3.685 1.00 92.25 94 ARG A C 1
ATOM 767 O O . ARG A 1 94 ? -18.024 9.546 -4.539 1.00 92.25 94 ARG A O 1
ATOM 774 N N . LYS A 1 95 ? -16.037 9.752 -3.491 1.00 91.31 95 LYS A N 1
ATOM 775 C CA . LYS A 1 95 ? -15.302 8.794 -4.334 1.00 91.31 95 LYS A CA 1
ATOM 776 C C . LYS A 1 95 ? -15.862 7.370 -4.235 1.00 91.31 95 LYS A C 1
ATOM 778 O O . LYS A 1 95 ? -15.938 6.698 -5.253 1.00 91.31 95 LYS A O 1
ATOM 783 N N . TYR A 1 96 ? -16.248 6.938 -3.036 1.00 94.06 96 TYR A N 1
ATOM 784 C CA . TYR A 1 96 ? -16.683 5.567 -2.754 1.00 94.06 96 TYR A CA 1
ATOM 785 C C . TYR A 1 96 ? -18.194 5.454 -2.506 1.00 94.06 96 TYR A C 1
ATOM 787 O O . TYR A 1 96 ? -18.633 4.456 -1.962 1.00 94.06 96 TYR A O 1
ATOM 795 N N . ARG A 1 97 ? -19.003 6.460 -2.876 1.00 93.94 97 ARG A N 1
ATOM 796 C CA . ARG A 1 97 ? -20.445 6.528 -2.553 1.00 93.94 97 ARG A CA 1
ATOM 797 C C . ARG A 1 97 ? -21.207 5.229 -2.852 1.00 93.94 97 ARG A C 1
ATOM 799 O O . ARG A 1 97 ? -22.019 4.812 -2.036 1.00 93.94 97 ARG A O 1
ATOM 806 N N . ASP A 1 98 ? -20.915 4.620 -3.996 1.00 94.50 98 ASP A N 1
ATOM 807 C CA . ASP A 1 98 ? -21.628 3.448 -4.519 1.00 94.50 98 ASP A CA 1
ATOM 808 C C . ASP A 1 98 ? -20.783 2.165 -4.407 1.00 94.50 98 ASP A C 1
ATOM 810 O O . ASP A 1 98 ? -20.952 1.218 -5.175 1.00 94.50 98 ASP A O 1
ATOM 814 N N . TRP A 1 99 ? -19.787 2.171 -3.515 1.00 96.69 99 TRP A N 1
ATOM 815 C CA . TRP A 1 99 ? -18.848 1.072 -3.309 1.00 96.69 99 TRP A CA 1
ATOM 816 C C . TRP A 1 99 ? -19.066 0.454 -1.926 1.00 96.69 99 TRP A C 1
ATOM 818 O O . TRP A 1 99 ? -19.174 1.203 -0.952 1.00 96.69 99 TRP A O 1
ATOM 828 N N . PRO A 1 100 ? -19.042 -0.883 -1.788 1.00 96.75 100 PRO A N 1
ATOM 829 C CA . PRO A 1 100 ? -19.083 -1.532 -0.476 1.00 96.75 100 PRO A CA 1
ATOM 830 C C . PRO A 1 100 ? -17.948 -1.088 0.464 1.00 96.75 100 PRO A C 1
ATOM 832 O O . PRO A 1 100 ? -18.163 -0.967 1.670 1.00 96.75 100 PRO A O 1
ATOM 835 N N . ALA A 1 101 ? -16.779 -0.716 -0.080 1.00 96.69 101 ALA A N 1
ATOM 836 C CA . ALA A 1 101 ? -15.671 -0.117 0.677 1.00 96.69 101 ALA A CA 1
ATOM 837 C C . ALA A 1 101 ? -16.066 1.125 1.507 1.00 96.69 101 ALA A C 1
ATOM 839 O O . ALA A 1 101 ? -15.370 1.487 2.459 1.00 96.69 101 ALA A O 1
ATOM 840 N N . LEU A 1 102 ? -17.179 1.795 1.173 1.00 96.75 102 LEU A N 1
ATOM 841 C CA . LEU A 1 102 ? -17.690 2.928 1.944 1.00 96.75 102 LEU A CA 1
ATOM 842 C C . LEU A 1 102 ? -18.003 2.561 3.393 1.00 96.75 102 LEU A C 1
ATOM 844 O O . LEU A 1 102 ? -17.823 3.399 4.276 1.00 96.75 102 LEU A O 1
ATOM 848 N N . GLU A 1 103 ? -18.458 1.334 3.642 1.00 97.00 103 GLU A N 1
ATOM 849 C CA . GLU A 1 103 ? -18.768 0.879 4.996 1.00 97.00 103 GLU A CA 1
ATOM 850 C C . GLU A 1 103 ? -17.501 0.809 5.854 1.00 97.00 103 GLU A C 1
ATOM 852 O O . GLU A 1 103 ? -17.484 1.319 6.973 1.00 97.00 103 GLU A O 1
ATOM 857 N N . LYS A 1 104 ? -16.395 0.310 5.288 1.00 98.06 104 LYS A N 1
ATOM 858 C CA . LYS A 1 104 ? -15.080 0.302 5.948 1.00 98.06 104 LYS A CA 1
ATOM 859 C C . LYS A 1 104 ? -14.647 1.717 6.335 1.00 98.06 104 LYS A C 1
ATOM 861 O O . LYS A 1 104 ? -14.230 1.963 7.463 1.00 98.06 104 LYS A O 1
ATOM 866 N N . LEU A 1 105 ? -14.815 2.673 5.418 1.00 97.75 105 LEU A N 1
ATOM 867 C CA . LEU A 1 105 ? -14.484 4.082 5.652 1.00 97.75 105 LEU A CA 1
ATOM 868 C C . LEU A 1 105 ? -15.353 4.727 6.739 1.00 97.75 105 LEU A C 1
ATOM 870 O O . LEU A 1 105 ? -14.845 5.529 7.520 1.00 97.75 105 LEU A O 1
ATOM 874 N N . ARG A 1 106 ? -16.646 4.386 6.810 1.00 97.00 106 ARG A N 1
ATOM 875 C CA . ARG A 1 106 ? -17.551 4.865 7.869 1.00 97.00 106 ARG A CA 1
ATOM 876 C C . ARG A 1 106 ? -17.163 4.320 9.237 1.00 97.00 106 ARG A C 1
ATOM 878 O O . ARG A 1 106 ? -17.127 5.090 10.187 1.00 97.00 106 ARG A O 1
ATOM 885 N N . VAL A 1 107 ? -16.828 3.034 9.314 1.00 97.19 107 VAL A N 1
ATOM 886 C CA . VAL A 1 107 ? -16.369 2.394 10.554 1.00 97.19 107 VAL A CA 1
ATOM 887 C C . VAL A 1 107 ? -15.066 3.026 11.045 1.00 97.19 107 VAL A C 1
ATOM 889 O O . VAL A 1 107 ? -14.938 3.337 12.226 1.00 97.19 107 VAL A O 1
ATOM 892 N N . VAL A 1 108 ? -14.111 3.285 10.145 1.00 97.31 108 VAL A N 1
ATOM 893 C CA . VAL A 1 108 ? -12.881 4.007 10.508 1.00 97.31 108 VAL A CA 1
ATOM 894 C C . VAL A 1 108 ? -13.195 5.429 10.989 1.00 97.31 108 VAL A C 1
ATOM 896 O O . VAL A 1 108 ? -12.656 5.849 12.009 1.00 97.31 108 VAL A O 1
ATOM 899 N N . ASP A 1 109 ? -14.089 6.158 10.313 1.00 96.94 109 ASP A N 1
ATOM 900 C CA . ASP A 1 109 ? -14.512 7.508 10.721 1.00 96.94 109 ASP A CA 1
ATOM 901 C C . ASP A 1 109 ? -15.133 7.519 12.126 1.00 96.94 109 ASP A C 1
ATOM 903 O O . ASP A 1 109 ? -14.786 8.361 12.955 1.00 96.94 109 ASP A O 1
ATOM 907 N N . GLU A 1 110 ? -16.007 6.559 12.425 1.00 96.25 110 GLU A N 1
ATOM 908 C CA . GLU A 1 110 ? -16.594 6.363 13.753 1.00 96.25 110 GLU A CA 1
ATOM 909 C C . GLU A 1 110 ? -15.508 6.100 14.803 1.00 96.25 110 GLU A C 1
ATOM 911 O O . GLU A 1 110 ? -15.375 6.868 15.760 1.00 96.25 110 GLU A O 1
ATOM 916 N N . TRP A 1 111 ? -14.652 5.095 14.584 1.00 96.69 111 TRP A N 1
ATOM 917 C CA . TRP A 1 111 ? -13.613 4.734 15.548 1.00 96.69 111 TRP A CA 1
ATOM 918 C C . TRP A 1 111 ? -12.650 5.880 15.846 1.00 96.69 111 TRP A C 1
ATOM 920 O O . TRP A 1 111 ? -12.258 6.072 17.001 1.00 96.69 111 TRP A O 1
ATOM 930 N N . MET A 1 112 ? -12.256 6.639 14.823 1.00 95.50 112 MET A N 1
ATOM 931 C CA . MET A 1 112 ? -11.337 7.762 14.992 1.00 95.50 112 MET A CA 1
ATOM 932 C C . MET A 1 112 ? -11.989 8.937 15.719 1.00 95.50 112 MET A C 1
ATOM 934 O O . MET A 1 112 ? -11.326 9.612 16.509 1.00 95.50 112 MET A O 1
ATOM 938 N N . ASN A 1 113 ? -13.288 9.169 15.516 1.00 94.62 113 ASN A N 1
ATOM 939 C CA . ASN A 1 113 ? -14.008 10.203 16.255 1.00 94.62 113 ASN A CA 1
ATOM 940 C C . ASN A 1 113 ? -14.204 9.832 17.731 1.00 94.62 113 ASN A C 1
ATOM 942 O O . ASN A 1 113 ? -13.963 10.682 18.589 1.00 94.62 113 ASN A O 1
ATOM 946 N N . GLU A 1 114 ? -14.535 8.576 18.038 1.00 94.69 114 GLU A N 1
ATOM 947 C CA . GLU A 1 114 ? -14.626 8.071 19.419 1.00 94.69 114 GLU A CA 1
ATOM 948 C C . GLU A 1 114 ? -13.305 8.217 20.192 1.00 94.69 114 GLU A C 1
ATOM 950 O O . GLU A 1 114 ? -13.303 8.440 21.401 1.00 94.69 114 GLU A O 1
ATOM 955 N N . ARG A 1 115 ? -12.163 8.105 19.501 1.00 93.56 115 ARG A N 1
ATOM 956 C CA . ARG A 1 115 ? -10.824 8.054 20.117 1.00 93.56 115 ARG A CA 1
ATOM 957 C C . ARG A 1 115 ? -10.105 9.398 20.198 1.00 93.56 115 ARG A C 1
ATOM 959 O O . ARG A 1 115 ? -9.011 9.457 20.745 1.00 93.56 115 ARG A O 1
ATOM 966 N N . ARG A 1 116 ? -10.712 10.497 19.735 1.00 89.12 116 ARG A N 1
ATOM 967 C CA . ARG A 1 116 ? -10.080 11.835 19.674 1.00 89.12 116 ARG A CA 1
ATOM 968 C C . ARG A 1 116 ? -9.509 12.332 21.013 1.00 89.12 116 ARG A C 1
ATOM 970 O O . ARG A 1 116 ? -8.617 13.174 21.016 1.00 89.12 116 ARG A O 1
ATOM 977 N N . LYS A 1 117 ? -10.045 11.856 22.138 1.00 90.81 117 LYS A N 1
ATOM 978 C CA . LYS A 1 117 ? -9.615 12.219 23.502 1.00 90.81 117 LYS A CA 1
ATOM 979 C C . LYS A 1 117 ? -9.354 10.994 24.380 1.00 90.81 117 LYS A C 1
ATOM 981 O O . LYS A 1 117 ? -9.425 11.083 25.601 1.00 90.81 117 LYS A O 1
ATOM 986 N N . VAL A 1 118 ? -9.120 9.845 23.755 1.00 92.31 118 VAL A N 1
ATOM 987 C CA . VAL A 1 118 ? -8.842 8.590 24.449 1.00 92.31 118 VAL A CA 1
ATOM 988 C C . VAL A 1 118 ? -7.350 8.324 24.340 1.00 92.31 118 VAL A C 1
ATOM 990 O O . VAL A 1 118 ? -6.794 8.339 23.244 1.00 92.31 118 VAL A O 1
ATOM 993 N N . GLU A 1 119 ? -6.706 8.079 25.475 1.00 89.31 119 GLU A N 1
ATOM 994 C CA . GLU A 1 119 ? -5.302 7.676 25.501 1.00 89.31 119 GLU A CA 1
ATOM 995 C C . GLU A 1 119 ? -5.124 6.292 24.851 1.00 89.31 119 GLU A C 1
ATOM 997 O O . GLU A 1 119 ? -5.944 5.393 25.085 1.00 89.31 119 GLU A O 1
ATOM 1002 N N . PRO A 1 120 ? -4.063 6.076 24.053 1.00 89.06 120 PRO A N 1
ATOM 1003 C CA . PRO A 1 120 ? -3.777 4.765 23.493 1.00 89.06 120 PRO A CA 1
ATOM 1004 C C . PRO A 1 120 ? -3.544 3.707 24.577 1.00 89.06 120 PRO A C 1
ATOM 1006 O O . PRO A 1 120 ? -2.950 3.974 25.624 1.00 89.06 120 PRO A O 1
ATOM 1009 N N . LYS A 1 121 ? -3.980 2.472 24.305 1.00 87.00 121 LYS A N 1
ATOM 1010 C CA . LYS A 1 121 ? -3.820 1.333 25.226 1.00 87.00 121 LYS A CA 1
ATOM 1011 C C . LYS A 1 121 ? -2.362 0.916 25.345 1.00 87.00 121 LYS A C 1
ATOM 1013 O O . LYS A 1 121 ? -1.885 0.628 26.439 1.00 87.00 121 LYS A O 1
ATOM 1018 N N . LEU A 1 122 ? -1.670 0.864 24.210 1.00 83.44 122 LEU A N 1
ATOM 1019 C CA . LEU A 1 122 ? -0.235 0.648 24.168 1.00 83.44 122 LEU A CA 1
ATOM 1020 C C . LEU A 1 122 ? 0.443 2.004 24.045 1.00 83.44 122 LEU A C 1
ATOM 1022 O O . LEU A 1 122 ? 0.314 2.694 23.035 1.00 83.44 122 LEU A O 1
ATOM 1026 N N . LYS A 1 123 ? 1.173 2.385 25.093 1.00 74.50 123 LYS A N 1
ATOM 1027 C CA . LYS A 1 123 ? 2.034 3.560 25.036 1.00 74.50 123 LYS A CA 1
ATOM 1028 C C . LYS A 1 123 ? 3.297 3.194 24.260 1.00 74.50 123 LYS A C 1
ATOM 1030 O O . LYS A 1 123 ? 3.890 2.153 24.559 1.00 74.50 123 LYS A O 1
ATOM 1035 N N . PRO A 1 124 ? 3.731 4.022 23.298 1.00 64.25 124 PRO A N 1
ATOM 1036 C CA . PRO A 1 124 ? 4.967 3.766 22.582 1.00 64.25 124 PRO A CA 1
ATOM 1037 C C . PRO A 1 124 ? 6.115 3.727 23.593 1.00 64.25 124 PRO A C 1
ATOM 1039 O O . PRO A 1 124 ? 6.410 4.719 24.262 1.00 64.25 124 PRO A O 1
ATOM 1042 N N . ARG A 1 125 ? 6.770 2.570 23.733 1.00 62.53 125 ARG A N 1
ATOM 1043 C CA . ARG A 1 125 ? 8.104 2.551 24.333 1.00 62.53 125 ARG A CA 1
ATOM 1044 C C . ARG A 1 125 ? 9.019 3.225 23.325 1.00 62.53 125 ARG A C 1
ATOM 1046 O O . ARG A 1 125 ? 8.967 2.905 22.141 1.00 62.53 125 ARG A O 1
ATOM 1053 N N . ARG A 1 126 ? 9.840 4.167 23.785 1.00 55.41 126 ARG A N 1
ATOM 1054 C CA . ARG A 1 126 ? 10.897 4.749 22.959 1.00 55.41 126 ARG A CA 1
ATOM 1055 C C . ARG A 1 126 ? 11.886 3.622 22.654 1.00 55.41 126 ARG A C 1
ATOM 1057 O O . ARG A 1 126 ? 12.720 3.293 23.492 1.00 55.41 126 ARG A O 1
ATOM 1064 N N . ILE A 1 127 ? 11.715 2.961 21.515 1.00 57.69 127 ILE A N 1
ATOM 1065 C CA . ILE A 1 127 ? 12.727 2.056 20.978 1.00 57.69 127 ILE A CA 1
ATOM 1066 C C . ILE A 1 127 ? 13.848 2.980 20.494 1.00 57.69 127 ILE A C 1
ATOM 1068 O O . ILE A 1 127 ? 13.570 3.991 19.844 1.00 57.69 127 ILE A O 1
ATOM 1072 N N . ALA A 1 128 ? 15.092 2.713 20.895 1.00 52.09 128 ALA A N 1
ATOM 1073 C CA . ALA A 1 128 ? 16.235 3.408 20.310 1.00 52.09 128 ALA A CA 1
ATOM 1074 C C . ALA A 1 128 ? 16.148 3.227 18.791 1.00 52.09 128 ALA A C 1
ATOM 1076 O O . ALA A 1 128 ? 15.855 2.119 18.348 1.00 52.09 128 ALA A O 1
ATOM 1077 N N . ASN A 1 129 ? 16.327 4.292 18.006 1.00 51.00 129 ASN A N 1
ATOM 1078 C CA . ASN A 1 129 ? 16.277 4.182 16.552 1.00 51.00 129 ASN A CA 1
ATOM 1079 C C . ASN A 1 129 ? 17.257 3.083 16.124 1.00 51.00 129 ASN A C 1
ATOM 1081 O O . ASN A 1 129 ? 18.465 3.291 16.171 1.00 51.00 129 ASN A O 1
ATOM 1085 N N . GLU A 1 130 ? 16.752 1.928 15.684 1.00 54.69 130 GLU A N 1
ATOM 1086 C CA . GLU A 1 130 ? 17.596 0.856 15.140 1.00 54.69 130 GLU A CA 1
ATOM 1087 C C . GLU A 1 130 ? 18.406 1.368 13.941 1.00 54.69 130 GLU A C 1
ATOM 1089 O O . GLU A 1 130 ? 19.481 0.866 13.645 1.00 54.69 130 GLU A O 1
ATOM 1094 N N . LEU A 1 131 ? 17.923 2.435 13.294 1.00 58.94 131 LEU A N 1
ATOM 1095 C CA . LEU A 1 131 ? 18.633 3.177 12.258 1.00 58.94 131 LEU A CA 1
ATOM 1096 C C . LEU A 1 131 ? 19.839 3.973 12.779 1.00 58.94 131 LEU A C 1
ATOM 1098 O O . LEU A 1 131 ? 20.833 4.059 12.068 1.00 58.94 131 LEU A O 1
ATOM 1102 N N . GLU A 1 132 ? 19.779 4.547 13.986 1.00 62.19 132 GLU A N 1
ATOM 1103 C CA . GLU A 1 132 ? 20.928 5.256 14.579 1.00 62.19 132 GLU A CA 1
ATOM 1104 C C . GLU A 1 132 ? 22.046 4.279 14.955 1.00 62.19 132 GLU A C 1
ATOM 1106 O O . GLU A 1 132 ? 23.221 4.614 14.827 1.00 62.19 132 GLU A O 1
ATOM 1111 N N . SER A 1 133 ? 21.692 3.065 15.390 1.00 64.69 133 SER A N 1
ATOM 1112 C CA . SER A 1 133 ? 22.649 1.999 15.708 1.00 64.69 133 SER A CA 1
ATOM 1113 C C . SER A 1 133 ? 22.988 1.096 14.517 1.00 64.69 133 SER A C 1
ATOM 1115 O O . SER A 1 133 ? 23.896 0.268 14.616 1.00 64.69 133 SER A O 1
ATOM 1117 N N . SER A 1 134 ? 22.296 1.247 13.385 1.00 71.62 134 SER A N 1
ATOM 1118 C CA . SER A 1 134 ? 22.534 0.457 12.181 1.00 71.62 134 SER A CA 1
ATOM 1119 C C . SER A 1 134 ? 23.851 0.866 11.529 1.00 71.62 134 SER A C 1
ATOM 1121 O O . SER A 1 134 ? 23.927 1.828 10.769 1.00 71.62 134 SER A O 1
ATOM 1123 N N . THR A 1 135 ? 24.882 0.051 11.724 1.00 79.06 135 THR A N 1
ATOM 1124 C CA . THR A 1 135 ? 26.147 0.132 10.977 1.00 79.06 135 THR A CA 1
ATOM 1125 C C . THR A 1 135 ? 26.040 -0.414 9.552 1.00 79.06 135 THR A C 1
ATOM 1127 O O . THR A 1 135 ? 26.995 -0.311 8.781 1.00 79.06 135 THR A O 1
ATOM 1130 N N . ARG A 1 136 ? 24.882 -0.985 9.190 1.00 78.06 136 ARG A N 1
ATOM 1131 C CA . ARG A 1 136 ? 24.637 -1.594 7.885 1.00 78.06 136 ARG A CA 1
ATOM 1132 C C . ARG A 1 136 ? 24.818 -0.569 6.778 1.00 78.06 136 ARG A C 1
ATOM 1134 O O . ARG A 1 136 ? 24.066 0.396 6.644 1.00 78.06 136 ARG A O 1
ATOM 1141 N N . THR A 1 137 ? 25.801 -0.818 5.933 1.00 81.75 137 THR A N 1
ATOM 1142 C CA . THR A 1 137 ? 26.042 -0.007 4.750 1.00 81.75 137 THR A CA 1
ATOM 1143 C C . THR A 1 137 ? 24.948 -0.244 3.713 1.00 81.75 137 THR A C 1
ATOM 1145 O O . THR A 1 137 ? 24.365 -1.325 3.598 1.00 81.75 137 THR A O 1
ATOM 1148 N N . LEU A 1 138 ? 24.722 0.749 2.854 1.00 70.25 138 LEU A N 1
ATOM 1149 C CA . LEU A 1 138 ? 23.827 0.599 1.706 1.00 70.25 138 LEU A CA 1
ATOM 1150 C C . LEU A 1 138 ? 24.251 -0.578 0.796 1.00 70.25 138 LEU A C 1
ATOM 1152 O O . LEU A 1 138 ? 23.413 -1.251 0.197 1.00 70.25 138 LEU A O 1
ATOM 1156 N N . GLY A 1 139 ? 25.557 -0.857 0.719 1.00 68.50 139 GLY A N 1
ATOM 1157 C CA . GLY A 1 139 ? 26.107 -1.995 -0.016 1.00 68.50 139 GLY A CA 1
ATOM 1158 C C . GLY A 1 139 ? 25.707 -3.349 0.575 1.00 68.50 139 GLY A C 1
ATOM 1159 O O . GLY A 1 139 ? 25.324 -4.237 -0.186 1.00 68.50 139 GLY A O 1
ATOM 1160 N N . GLU A 1 140 ? 25.755 -3.496 1.902 1.00 72.94 140 GLU A N 1
ATOM 1161 C CA . GLU A 1 140 ? 25.284 -4.684 2.637 1.00 72.94 140 GLU A CA 1
ATOM 1162 C C . GLU A 1 140 ? 23.778 -4.850 2.514 1.00 72.94 140 GLU A C 1
ATOM 1164 O O . GLU A 1 140 ? 23.315 -5.933 2.164 1.00 72.94 140 GLU A O 1
ATOM 1169 N N . HIS A 1 141 ? 23.026 -3.753 2.663 1.00 63.44 141 HIS A N 1
ATOM 1170 C CA . HIS A 1 141 ? 21.589 -3.746 2.416 1.00 63.44 141 HIS A CA 1
ATOM 1171 C C . HIS A 1 141 ? 21.255 -4.338 1.049 1.00 63.44 141 HIS A C 1
ATOM 1173 O O . HIS A 1 141 ? 20.451 -5.261 0.953 1.00 63.44 141 HIS A O 1
ATOM 1179 N N . TYR A 1 142 ? 21.921 -3.875 -0.011 1.00 56.88 142 TYR A N 1
ATOM 1180 C CA . TYR A 1 142 ? 21.680 -4.416 -1.341 1.00 56.88 142 TYR A CA 1
ATOM 1181 C C . TYR A 1 142 ? 22.245 -5.820 -1.567 1.00 56.88 142 TYR A C 1
ATOM 1183 O O . TYR A 1 142 ? 21.697 -6.514 -2.415 1.00 56.88 142 TYR A O 1
ATOM 1191 N N . ARG A 1 143 ? 23.304 -6.256 -0.865 1.00 60.31 143 ARG A N 1
ATOM 1192 C CA . ARG A 1 143 ? 23.804 -7.645 -0.942 1.00 60.31 143 ARG A CA 1
ATOM 1193 C C . ARG A 1 143 ? 22.794 -8.606 -0.336 1.00 60.31 143 ARG A C 1
ATOM 1195 O O . ARG A 1 143 ? 22.266 -9.432 -1.054 1.00 60.31 143 ARG A O 1
ATOM 1202 N N . GLU A 1 144 ? 22.399 -8.389 0.908 1.00 59.81 144 GLU A N 1
ATOM 1203 C CA . GLU A 1 144 ? 21.386 -9.225 1.554 1.00 59.81 144 GLU A CA 1
ATOM 1204 C C . GLU A 1 144 ? 20.049 -9.180 0.808 1.00 59.81 144 GLU A C 1
ATOM 1206 O O . GLU A 1 144 ? 19.384 -10.195 0.665 1.00 59.81 144 GLU A O 1
ATOM 1211 N N . LYS A 1 145 ? 19.660 -8.017 0.268 1.00 51.16 145 LYS A N 1
ATOM 1212 C CA . LYS A 1 145 ? 18.464 -7.901 -0.572 1.00 51.16 145 LYS A CA 1
ATOM 1213 C C . LYS A 1 145 ? 18.618 -8.700 -1.878 1.00 51.16 145 LYS A C 1
ATOM 1215 O O . LYS A 1 145 ? 17.645 -9.301 -2.317 1.00 51.16 145 LYS A O 1
ATOM 1220 N N . ARG A 1 146 ? 19.810 -8.748 -2.493 1.00 50.38 146 ARG A N 1
ATOM 1221 C CA . ARG A 1 146 ? 20.113 -9.624 -3.650 1.00 50.38 146 ARG A CA 1
ATOM 1222 C C . ARG A 1 146 ? 19.985 -11.099 -3.285 1.00 50.38 146 ARG A C 1
ATOM 1224 O O . ARG A 1 146 ? 19.270 -11.815 -3.984 1.00 50.38 146 ARG A O 1
ATOM 1231 N N . ASP A 1 147 ? 20.610 -11.491 -2.183 1.00 50.16 147 ASP A N 1
ATOM 1232 C CA . ASP A 1 147 ? 20.658 -12.868 -1.694 1.00 50.16 147 ASP A CA 1
ATOM 1233 C C . ASP A 1 147 ? 19.247 -13.352 -1.304 1.00 50.16 147 ASP A C 1
ATOM 1235 O O . ASP A 1 147 ? 18.816 -14.440 -1.685 1.00 50.16 147 ASP A O 1
ATOM 1239 N N . PHE A 1 148 ? 18.464 -12.496 -0.635 1.00 38.75 148 PHE A N 1
ATOM 1240 C CA . PHE A 1 148 ? 17.079 -12.759 -0.232 1.00 38.75 148 PHE A CA 1
ATOM 1241 C C . PHE A 1 148 ? 16.139 -12.975 -1.428 1.00 38.75 148 PHE A C 1
ATOM 1243 O O . PHE A 1 148 ? 15.305 -13.880 -1.411 1.00 38.75 148 PHE A O 1
ATOM 1250 N N . TYR A 1 149 ? 16.281 -12.175 -2.491 1.00 40.47 149 TYR A N 1
ATOM 1251 C CA . TYR A 1 149 ? 15.490 -12.340 -3.715 1.00 40.47 149 TYR A CA 1
ATOM 1252 C C . TYR A 1 149 ? 15.971 -13.499 -4.610 1.00 40.47 149 TYR A C 1
ATOM 1254 O O . TYR A 1 149 ? 15.404 -13.676 -5.688 1.00 40.47 149 TYR A O 1
ATOM 1262 N N . ALA A 1 150 ? 17.007 -14.255 -4.213 1.00 43.56 150 ALA A N 1
ATOM 1263 C CA . ALA A 1 150 ? 17.689 -15.227 -5.072 1.00 43.56 150 ALA A CA 1
ATOM 1264 C C . ALA A 1 150 ? 18.052 -14.629 -6.449 1.00 43.56 150 ALA A C 1
ATOM 1266 O O . ALA A 1 150 ? 17.958 -15.286 -7.486 1.00 43.56 150 ALA A O 1
ATOM 1267 N N . ILE A 1 151 ? 18.452 -13.349 -6.475 1.00 42.56 151 ILE A N 1
ATOM 1268 C CA . ILE A 1 151 ? 18.995 -12.710 -7.678 1.00 42.56 151 ILE A CA 1
ATOM 1269 C C . ILE A 1 151 ? 20.496 -13.009 -7.708 1.00 42.56 151 ILE A C 1
ATOM 1271 O O . ILE A 1 151 ? 21.320 -12.104 -7.651 1.00 42.56 151 ILE A O 1
ATOM 1275 N N . ASP A 1 152 ? 20.843 -14.286 -7.845 1.00 39.19 152 ASP A N 1
ATOM 1276 C CA . ASP A 1 152 ? 22.141 -14.683 -8.409 1.00 39.19 152 ASP A CA 1
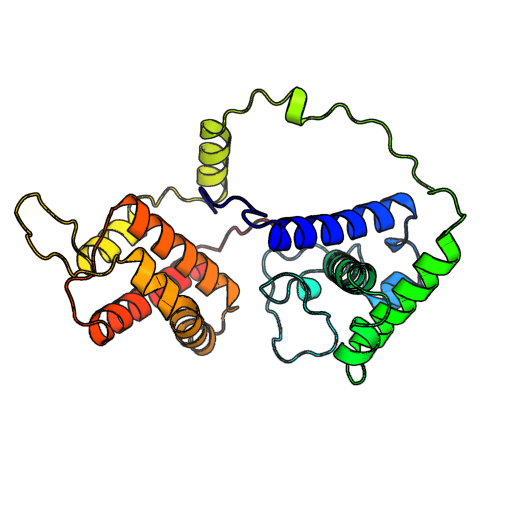ATOM 1277 C C . ASP A 1 152 ? 22.176 -14.412 -9.932 1.00 39.19 152 ASP A C 1
ATOM 1279 O O . ASP A 1 152 ? 23.211 -14.477 -10.589 1.00 39.19 152 ASP A O 1
ATOM 1283 N N . GLY A 1 153 ? 21.032 -14.051 -10.524 1.00 46.06 153 GLY A N 1
ATOM 1284 C CA . GLY A 1 153 ? 20.854 -13.800 -11.950 1.00 46.06 153 GLY A CA 1
ATOM 1285 C C . GLY A 1 153 ? 21.216 -12.386 -12.414 1.00 46.06 153 GLY A C 1
ATOM 1286 O O . GLY A 1 153 ? 20.425 -11.777 -13.137 1.00 46.06 153 GLY A O 1
ATOM 1287 N N . GLU A 1 154 ? 22.393 -11.845 -12.073 1.00 50.62 154 GLU A N 1
ATOM 1288 C CA . GLU A 1 154 ? 22.898 -10.654 -12.791 1.00 50.62 154 GLU A CA 1
ATOM 1289 C C . GLU A 1 154 ? 23.026 -10.901 -14.313 1.00 50.62 154 GLU A C 1
ATOM 1291 O O . GLU A 1 154 ? 22.979 -9.946 -15.090 1.00 50.62 154 GLU A O 1
ATOM 1296 N N . ASP A 1 155 ? 23.057 -12.169 -14.747 1.00 54.91 155 ASP A N 1
ATOM 1297 C CA . ASP A 1 155 ? 23.154 -12.591 -16.149 1.00 54.91 155 ASP A CA 1
ATOM 1298 C C . ASP A 1 155 ? 21.836 -13.006 -16.833 1.0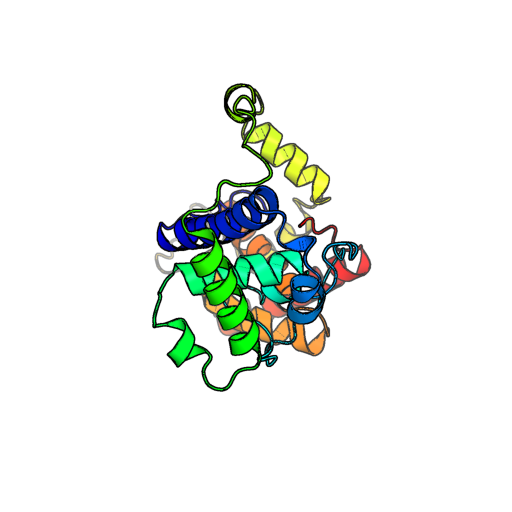0 54.91 155 ASP A C 1
ATOM 1300 O O . ASP A 1 155 ? 21.763 -12.991 -18.071 1.00 54.91 155 ASP A O 1
ATOM 1304 N N . GLU A 1 156 ? 20.776 -13.355 -16.091 1.00 62.38 156 GLU A N 1
ATOM 1305 C CA . GLU A 1 156 ? 19.625 -14.068 -16.680 1.00 62.38 156 GLU A CA 1
ATOM 1306 C C . GLU A 1 156 ? 18.908 -13.228 -17.754 1.00 62.38 156 GLU A C 1
ATOM 1308 O O . GLU A 1 156 ? 18.624 -13.692 -18.865 1.00 62.38 156 GLU A O 1
ATOM 1313 N N . PHE A 1 157 ? 18.671 -11.946 -17.461 1.00 73.00 157 PHE A N 1
ATOM 1314 C CA . PHE A 1 157 ? 17.981 -11.037 -18.381 1.00 73.00 157 PHE A CA 1
ATOM 1315 C C . PHE A 1 157 ? 18.923 -10.155 -19.192 1.00 73.00 157 PHE A C 1
ATOM 1317 O O . PHE A 1 157 ? 18.529 -9.658 -20.248 1.00 73.00 157 PHE A O 1
ATOM 1324 N N . ASP A 1 158 ? 20.164 -9.977 -18.749 1.00 82.38 158 ASP A N 1
ATOM 1325 C CA . ASP A 1 158 ? 21.147 -9.098 -19.379 1.00 82.38 158 ASP A CA 1
ATOM 1326 C C . ASP A 1 158 ? 21.493 -9.536 -20.797 1.00 82.38 158 ASP A C 1
ATOM 1328 O O . ASP A 1 158 ? 21.510 -8.720 -21.720 1.00 82.38 158 ASP A O 1
ATOM 1332 N N . SER A 1 159 ? 21.715 -10.837 -20.986 1.00 80.44 159 SER A N 1
ATOM 1333 C CA . SER A 1 159 ? 21.966 -11.432 -22.301 1.00 80.44 159 SER A CA 1
ATOM 1334 C C . SER A 1 159 ? 20.801 -11.173 -23.268 1.00 80.44 159 SER A C 1
ATOM 1336 O O . SER A 1 159 ? 21.002 -10.787 -24.422 1.00 80.44 159 SER A O 1
ATOM 1338 N N . SER A 1 160 ? 19.567 -11.304 -22.776 1.00 85.69 160 SER A N 1
ATOM 1339 C CA . SER A 1 160 ? 18.349 -11.053 -23.546 1.00 85.69 160 SER A CA 1
ATOM 1340 C C . SER A 1 160 ? 18.150 -9.564 -23.838 1.00 85.69 160 SER A C 1
ATOM 1342 O O . SER A 1 160 ? 17.848 -9.196 -24.972 1.00 85.69 160 SER A O 1
ATOM 1344 N N . LEU A 1 161 ? 18.387 -8.688 -22.860 1.00 88.31 161 LEU A N 1
ATOM 1345 C CA . LEU A 1 161 ? 18.321 -7.237 -23.031 1.00 88.31 161 LEU A CA 1
ATOM 1346 C C . LEU A 1 161 ? 19.378 -6.737 -24.022 1.00 88.31 161 LEU A C 1
ATOM 1348 O O . LEU A 1 161 ? 19.041 -5.930 -24.882 1.00 88.31 161 LEU A O 1
ATOM 1352 N N . ARG A 1 162 ? 20.612 -7.256 -23.975 1.00 87.69 162 ARG A N 1
ATOM 1353 C CA . ARG A 1 162 ? 21.694 -6.947 -24.935 1.00 87.69 162 ARG A CA 1
ATOM 1354 C C . ARG A 1 162 ? 21.438 -7.498 -26.344 1.00 87.69 162 ARG A C 1
ATOM 1356 O O . ARG A 1 162 ? 22.047 -7.036 -27.307 1.00 87.69 162 ARG A O 1
ATOM 1363 N N . ARG A 1 163 ? 20.551 -8.490 -26.481 1.00 85.25 163 ARG A N 1
ATOM 1364 C CA . ARG A 1 163 ? 20.099 -9.003 -27.784 1.00 85.25 163 ARG A CA 1
ATOM 1365 C C . ARG A 1 163 ? 19.000 -8.129 -28.391 1.00 85.25 163 ARG A C 1
ATOM 1367 O O . ARG A 1 163 ? 18.930 -7.999 -29.610 1.00 85.25 163 ARG A O 1
ATOM 1374 N N . ILE A 1 164 ? 18.136 -7.552 -27.555 1.00 87.56 164 ILE A N 1
ATOM 1375 C CA . ILE A 1 164 ? 17.029 -6.681 -27.987 1.00 87.56 164 ILE A CA 1
ATOM 1376 C C . ILE A 1 164 ? 17.508 -5.239 -28.206 1.00 87.56 164 ILE A C 1
ATOM 1378 O O . ILE A 1 164 ? 17.078 -4.578 -29.150 1.00 87.56 164 ILE A O 1
ATOM 1382 N N . PHE A 1 165 ? 18.407 -4.764 -27.350 1.00 88.62 165 PHE A N 1
ATOM 1383 C CA . PHE A 1 165 ? 18.947 -3.409 -27.330 1.00 88.62 165 PHE A CA 1
ATOM 1384 C C . PHE A 1 165 ? 20.472 -3.455 -27.395 1.00 88.62 165 PHE A C 1
ATOM 1386 O O . PHE A 1 165 ? 21.082 -4.404 -26.915 1.00 88.62 165 PHE A O 1
ATOM 1393 N N . ARG A 1 166 ? 21.123 -2.415 -27.923 1.00 82.12 166 ARG A N 1
ATOM 1394 C CA . ARG A 1 166 ? 22.594 -2.368 -27.996 1.00 82.12 166 ARG A CA 1
ATOM 1395 C C . ARG A 1 166 ? 23.183 -1.323 -27.058 1.00 82.12 166 ARG A C 1
ATOM 1397 O O . ARG A 1 166 ? 22.584 -0.278 -26.798 1.00 82.12 166 ARG A O 1
ATOM 1404 N N . ARG A 1 167 ? 24.396 -1.605 -26.574 1.00 65.19 167 ARG A N 1
ATOM 1405 C CA . ARG A 1 167 ? 25.234 -0.632 -25.868 1.00 65.19 167 ARG A CA 1
ATOM 1406 C C . ARG A 1 167 ? 25.861 0.296 -26.903 1.00 65.19 167 ARG A C 1
ATOM 1408 O O . ARG A 1 167 ? 26.504 -0.171 -27.839 1.00 65.19 167 ARG A O 1
ATOM 1415 N N . THR A 1 168 ? 25.687 1.602 -26.750 1.00 58.72 168 THR A N 1
ATOM 1416 C CA . THR A 1 168 ? 26.358 2.588 -27.608 1.00 58.72 168 THR A CA 1
ATOM 1417 C C . THR A 1 168 ? 27.877 2.473 -27.426 1.00 58.72 168 THR A C 1
ATOM 1419 O O . THR A 1 168 ? 28.392 2.752 -26.346 1.00 58.72 168 THR A O 1
ATOM 1422 N N . GLY A 1 169 ? 28.597 2.027 -28.459 1.00 55.00 169 GLY A N 1
ATOM 1423 C CA . GLY A 1 169 ? 30.054 2.171 -28.543 1.00 55.00 169 GLY A CA 1
ATOM 1424 C C . GLY A 1 169 ? 30.439 3.595 -28.959 1.00 55.00 169 GLY A C 1
ATOM 1425 O O . GLY A 1 169 ? 29.608 4.304 -29.529 1.00 55.00 169 GLY A O 1
ATOM 1426 N N . LYS A 1 170 ? 31.700 3.999 -28.725 1.00 49.91 170 LYS A N 1
ATOM 1427 C CA . LYS A 1 170 ? 32.253 5.335 -29.063 1.00 49.91 170 LYS A CA 1
ATOM 1428 C C . LYS A 1 170 ? 32.021 5.781 -30.524 1.00 49.91 170 LYS A C 1
ATOM 1430 O O . LYS A 1 170 ? 32.137 6.967 -30.804 1.00 49.91 170 LYS A O 1
ATOM 1435 N N . HIS A 1 171 ? 31.655 4.871 -31.431 1.00 46.62 171 HIS A N 1
ATOM 1436 C CA . HIS A 1 171 ? 31.459 5.141 -32.860 1.00 46.62 171 HIS A CA 1
ATOM 1437 C C . HIS A 1 171 ? 30.000 5.226 -33.341 1.00 46.62 171 HIS A C 1
ATOM 1439 O O . HIS A 1 171 ? 29.772 5.537 -34.506 1.00 46.62 171 HIS A O 1
ATOM 1445 N N . LEU A 1 172 ? 28.993 5.011 -32.488 1.00 49.88 172 LEU A N 1
ATOM 1446 C CA . LEU A 1 172 ? 27.586 5.145 -32.897 1.00 49.88 172 LEU A CA 1
ATOM 1447 C C . LEU A 1 172 ? 27.094 6.580 -32.663 1.00 49.88 172 LEU A C 1
ATOM 1449 O O . LEU A 1 172 ? 26.402 6.888 -31.691 1.00 49.88 172 LEU A O 1
ATOM 1453 N N . ARG A 1 173 ? 27.484 7.469 -33.583 1.00 50.38 173 ARG A N 1
ATOM 1454 C CA . ARG A 1 173 ? 26.900 8.805 -33.752 1.00 50.38 173 ARG A CA 1
ATOM 1455 C C . ARG A 1 173 ? 25.457 8.679 -34.243 1.00 50.38 173 ARG A C 1
ATOM 1457 O O . ARG A 1 173 ? 25.202 8.735 -35.436 1.00 50.38 173 ARG A O 1
ATOM 1464 N N . THR A 1 174 ? 24.503 8.557 -33.328 1.00 48.84 174 THR A N 1
ATOM 1465 C CA . THR A 1 174 ? 23.091 8.844 -33.632 1.00 48.84 174 THR A CA 1
ATOM 1466 C C . THR A 1 174 ? 22.455 9.549 -32.441 1.00 48.84 174 THR A C 1
ATOM 1468 O O . THR A 1 174 ? 22.033 8.911 -31.470 1.00 48.84 174 THR A O 1
ATOM 1471 N N . GLY A 1 175 ? 22.421 10.880 -32.514 1.00 46.88 175 GLY A N 1
ATOM 1472 C CA . GLY A 1 175 ? 21.815 11.800 -31.547 1.00 46.88 175 GLY A CA 1
ATOM 1473 C C . GLY A 1 175 ? 20.283 11.788 -31.535 1.00 46.88 175 GLY A C 1
ATOM 1474 O O . GLY A 1 175 ? 19.674 12.844 -31.492 1.00 46.88 175 GLY A O 1
ATOM 1475 N N . GLY A 1 176 ? 19.660 10.605 -31.569 1.00 54.09 176 GLY A N 1
ATOM 1476 C CA . GLY A 1 176 ? 18.197 10.455 -31.567 1.00 54.09 176 GLY A CA 1
ATOM 1477 C C . GLY A 1 176 ? 17.674 9.117 -31.031 1.00 54.09 176 GLY A C 1
ATOM 1478 O O . GLY A 1 176 ? 16.486 8.839 -31.135 1.00 54.09 176 GLY A O 1
ATOM 1479 N N . SER A 1 177 ? 18.531 8.257 -30.466 1.00 66.56 177 SER A N 1
ATOM 1480 C CA . SER A 1 177 ? 18.092 6.956 -29.935 1.00 66.56 177 SER A CA 1
ATOM 1481 C C . SER A 1 177 ? 17.557 7.076 -28.505 1.00 66.56 177 SER A C 1
ATOM 1483 O O . SER A 1 177 ? 18.285 7.456 -27.581 1.00 66.56 177 SER A O 1
ATOM 1485 N N . VAL A 1 178 ? 16.282 6.715 -28.327 1.00 81.25 178 VAL A N 1
ATOM 1486 C CA . VAL A 1 178 ? 15.601 6.631 -27.026 1.00 81.25 178 VAL A CA 1
ATOM 1487 C C . VAL A 1 178 ? 16.291 5.578 -26.153 1.00 81.25 178 VAL A C 1
ATOM 1489 O O . VAL A 1 178 ? 16.741 4.530 -26.634 1.00 81.25 178 VAL A O 1
ATOM 1492 N N . SER A 1 179 ? 16.415 5.848 -24.851 1.00 90.25 179 SER A N 1
ATOM 1493 C CA . SER A 1 179 ? 16.981 4.858 -23.931 1.00 90.25 179 SER A CA 1
ATOM 1494 C C . SER A 1 179 ? 16.055 3.646 -23.828 1.00 90.25 179 SER A C 1
ATOM 1496 O O . SER A 1 179 ? 14.832 3.789 -23.776 1.00 90.25 179 SER A O 1
ATOM 1498 N N . ALA A 1 180 ? 16.627 2.444 -23.755 1.00 90.19 180 ALA A N 1
ATOM 1499 C CA . ALA A 1 180 ? 15.836 1.226 -23.598 1.00 90.19 180 ALA A CA 1
ATOM 1500 C C . ALA A 1 180 ? 14.970 1.293 -22.327 1.00 90.19 180 ALA A C 1
ATOM 1502 O O . ALA A 1 180 ? 13.795 0.946 -22.358 1.00 90.19 180 ALA A O 1
ATOM 1503 N N . ALA A 1 181 ? 15.514 1.839 -21.235 1.00 88.88 181 ALA A N 1
ATOM 1504 C CA . ALA A 1 181 ? 14.773 2.054 -19.994 1.00 88.88 181 ALA A CA 1
ATOM 1505 C C . ALA A 1 181 ? 13.557 2.981 -20.177 1.00 88.88 181 ALA A C 1
ATOM 1507 O O . ALA A 1 181 ? 12.497 2.700 -19.625 1.00 88.88 181 ALA A O 1
ATOM 1508 N N . SER A 1 182 ? 13.685 4.060 -20.959 1.00 89.12 182 SER A N 1
ATOM 1509 C CA . SER A 1 182 ? 12.575 4.977 -21.242 1.00 89.12 182 SER A CA 1
ATOM 1510 C C . SER A 1 182 ? 11.507 4.318 -22.112 1.00 89.12 182 SER A C 1
ATOM 1512 O O . SER A 1 182 ? 10.333 4.390 -21.763 1.00 89.12 182 SER A O 1
ATOM 1514 N N . LEU A 1 183 ? 11.897 3.597 -23.169 1.00 91.69 183 LEU A N 1
ATOM 1515 C CA . LEU A 1 183 ? 10.954 2.853 -24.012 1.00 91.69 183 LEU A CA 1
ATOM 1516 C C . LEU A 1 183 ? 10.167 1.812 -23.205 1.00 91.69 183 LEU A C 1
ATOM 1518 O O . LEU A 1 183 ? 8.946 1.703 -23.345 1.00 91.69 183 LEU A O 1
ATOM 1522 N N . LEU A 1 184 ? 10.860 1.064 -22.342 1.00 90.81 184 LEU A N 1
ATOM 1523 C CA . LEU A 1 184 ? 10.251 0.074 -21.458 1.00 90.81 184 LEU A CA 1
ATOM 1524 C C . LEU A 1 184 ? 9.300 0.727 -20.447 1.00 90.81 184 LEU A C 1
ATOM 1526 O O . LEU A 1 184 ? 8.198 0.221 -20.242 1.00 90.81 184 LEU A O 1
ATOM 1530 N N . ALA A 1 185 ? 9.694 1.855 -19.851 1.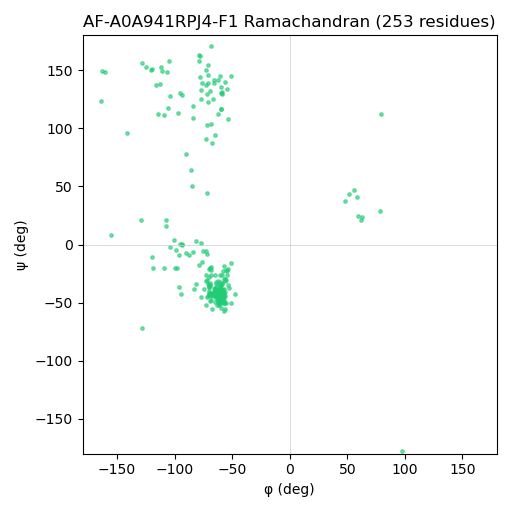00 84.44 185 ALA A N 1
ATOM 1531 C CA . ALA A 1 185 ? 8.862 2.597 -18.908 1.00 84.44 185 ALA A CA 1
ATOM 1532 C C . ALA A 1 185 ? 7.579 3.124 -19.570 1.00 84.44 185 ALA A C 1
ATOM 1534 O O . ALA A 1 185 ? 6.491 2.904 -19.037 1.00 84.44 185 ALA A O 1
ATOM 1535 N N . SER A 1 186 ? 7.681 3.725 -20.759 1.00 85.69 186 SER A N 1
ATOM 1536 C CA . SER A 1 186 ? 6.529 4.243 -21.512 1.00 85.69 186 SER A CA 1
ATOM 1537 C C . SER A 1 186 ? 5.562 3.137 -21.951 1.00 85.69 186 SER A C 1
ATOM 1539 O O . SER A 1 186 ? 4.351 3.338 -21.975 1.00 85.69 186 SER A O 1
ATOM 1541 N N . ASN A 1 187 ? 6.071 1.933 -22.238 1.00 88.44 187 ASN A N 1
ATOM 1542 C CA . ASN A 1 187 ? 5.257 0.781 -22.638 1.00 88.44 187 ASN A CA 1
ATOM 1543 C C . ASN A 1 187 ? 4.846 -0.137 -21.467 1.00 88.44 187 ASN A C 1
ATOM 1545 O O . ASN A 1 187 ? 4.142 -1.130 -21.682 1.00 88.44 187 ASN A O 1
ATOM 1549 N N . ARG A 1 188 ? 5.236 0.179 -20.224 1.00 84.00 188 ARG A N 1
ATOM 1550 C CA . ARG A 1 188 ? 5.079 -0.691 -19.043 1.00 84.00 188 ARG A CA 1
ATOM 1551 C C . ARG A 1 188 ? 3.640 -1.140 -18.815 1.00 84.00 188 ARG A C 1
ATOM 1553 O O . ARG A 1 188 ? 3.388 -2.336 -18.711 1.00 84.00 188 ARG A O 1
ATOM 1560 N N . THR A 1 189 ? 2.677 -0.218 -18.799 1.00 77.25 189 THR A N 1
ATOM 1561 C CA . THR A 1 189 ? 1.255 -0.545 -18.567 1.00 77.25 189 THR A CA 1
ATOM 1562 C C . THR A 1 189 ? 0.704 -1.498 -19.629 1.00 77.25 189 THR A C 1
ATOM 1564 O O . THR A 1 189 ? -0.037 -2.432 -19.311 1.00 77.25 189 THR A O 1
ATOM 1567 N N . ARG A 1 190 ? 1.093 -1.290 -20.893 1.00 80.88 190 ARG A N 1
ATOM 1568 C CA . ARG A 1 190 ? 0.675 -2.122 -22.026 1.00 80.88 190 ARG A CA 1
ATOM 1569 C C . ARG A 1 190 ? 1.282 -3.521 -21.942 1.00 80.88 190 ARG A C 1
ATOM 1571 O O . ARG A 1 190 ? 0.550 -4.499 -22.075 1.00 80.88 190 ARG A O 1
ATOM 1578 N N . LEU A 1 191 ? 2.589 -3.613 -21.697 1.00 87.38 191 LEU A N 1
ATOM 1579 C CA . LEU A 1 191 ? 3.315 -4.878 -21.544 1.00 87.38 191 LEU A CA 1
ATOM 1580 C C . LEU A 1 191 ? 2.802 -5.679 -20.344 1.00 87.38 191 LEU A C 1
ATOM 1582 O O . LEU A 1 191 ? 2.583 -6.884 -20.461 1.00 87.38 191 LEU A O 1
ATOM 1586 N N . ARG A 1 192 ? 2.518 -4.994 -19.230 1.00 83.81 192 ARG A N 1
ATOM 1587 C CA . ARG A 1 192 ? 1.928 -5.582 -18.027 1.00 83.81 192 ARG A CA 1
ATOM 1588 C C . ARG A 1 192 ? 0.596 -6.255 -18.336 1.00 83.81 192 ARG A C 1
ATOM 1590 O O . ARG A 1 192 ? 0.446 -7.451 -18.119 1.00 83.81 192 ARG A O 1
ATOM 1597 N N . ARG A 1 193 ? -0.355 -5.500 -18.902 1.00 73.88 193 ARG A N 1
ATOM 1598 C CA . ARG A 1 193 ? -1.698 -6.012 -19.232 1.00 73.88 193 ARG A CA 1
ATOM 1599 C C . ARG A 1 193 ? -1.651 -7.165 -20.236 1.00 73.88 193 ARG A C 1
ATOM 1601 O O . ARG A 1 193 ? -2.359 -8.150 -20.058 1.00 73.88 193 ARG A O 1
ATOM 1608 N N . ARG A 1 194 ? -0.818 -7.045 -21.276 1.00 81.81 194 ARG A N 1
ATOM 1609 C CA . ARG A 1 194 ? -0.694 -8.064 -22.331 1.00 81.81 194 ARG A CA 1
ATOM 1610 C C . ARG A 1 194 ? -0.067 -9.368 -21.852 1.00 81.81 194 ARG A C 1
ATOM 1612 O O . ARG A 1 194 ? -0.352 -10.394 -22.450 1.00 81.81 194 ARG A O 1
ATOM 1619 N N . THR A 1 195 ? 0.762 -9.326 -20.812 1.00 81.06 195 THR A N 1
ATOM 1620 C CA . THR A 1 195 ? 1.470 -10.516 -20.321 1.00 81.06 195 THR A CA 1
ATOM 1621 C C . THR A 1 195 ? 0.740 -11.178 -19.154 1.00 81.06 195 THR A C 1
ATOM 1623 O O . THR A 1 195 ? 0.693 -12.399 -19.086 1.00 81.06 195 THR A O 1
ATOM 1626 N N . ALA A 1 196 ? 0.113 -10.395 -18.270 1.00 67.31 196 ALA A N 1
ATOM 1627 C CA . ALA A 1 196 ? -0.570 -10.920 -17.086 1.00 67.31 196 ALA A CA 1
ATOM 1628 C C . ALA A 1 196 ? -1.785 -11.792 -17.440 1.00 67.31 196 ALA A C 1
ATOM 1630 O O . ALA A 1 196 ? -1.898 -12.920 -16.970 1.00 67.31 196 ALA A O 1
ATOM 1631 N N . ARG A 1 197 ? -2.665 -11.294 -18.324 1.00 73.31 197 ARG A N 1
ATOM 1632 C CA . ARG A 1 197 ? -3.939 -11.957 -18.653 1.00 73.31 197 ARG A CA 1
ATOM 1633 C C . ARG A 1 197 ? -3.759 -13.350 -19.283 1.00 73.31 197 ARG A C 1
ATOM 1635 O O . ARG A 1 197 ? -4.419 -14.265 -18.808 1.00 73.31 197 ARG A O 1
ATOM 1642 N N . PRO A 1 198 ? -2.894 -13.558 -20.297 1.00 75.94 198 PRO A N 1
ATOM 1643 C CA . PRO A 1 198 ? -2.714 -14.887 -20.892 1.00 75.94 198 PRO A CA 1
ATOM 1644 C C . PRO A 1 198 ? -1.997 -15.883 -19.979 1.00 75.94 198 PRO A C 1
ATOM 1646 O O . PRO A 1 198 ? -2.205 -17.082 -20.114 1.00 75.94 198 PRO A O 1
ATOM 1649 N N . LEU A 1 199 ? -1.146 -15.397 -19.071 1.00 69.12 199 LEU A N 1
ATOM 1650 C CA . LEU A 1 199 ? -0.434 -16.243 -18.114 1.00 69.12 199 LEU A CA 1
ATOM 1651 C C . LEU A 1 199 ? -1.266 -16.566 -16.865 1.00 69.12 199 LEU A C 1
ATOM 1653 O O . LEU A 1 199 ? -0.812 -17.351 -16.040 1.00 69.12 199 LEU A O 1
ATOM 1657 N N . GLY A 1 200 ? -2.448 -15.958 -16.706 1.00 61.00 200 GLY A N 1
ATOM 1658 C CA . GLY A 1 200 ? -3.293 -16.145 -15.525 1.00 61.00 200 GLY A CA 1
ATOM 1659 C C . GLY A 1 200 ? -2.638 -15.674 -14.224 1.00 61.00 200 GLY A C 1
ATOM 1660 O O . GLY A 1 200 ? -2.990 -16.169 -13.161 1.00 61.00 200 GLY A O 1
ATOM 1661 N N . VAL A 1 201 ? -1.672 -14.750 -14.298 1.00 50.53 201 VAL A N 1
ATOM 1662 C CA . VAL A 1 201 ? -0.892 -14.301 -13.133 1.00 50.53 201 VAL A CA 1
ATOM 1663 C C . VAL A 1 201 ? -1.199 -12.859 -12.753 1.00 50.53 201 VAL A C 1
ATOM 1665 O O . VAL A 1 201 ? -1.539 -12.054 -13.630 1.00 50.53 201 VAL A O 1
ATOM 1668 N N . PRO A 1 202 ? -1.036 -12.486 -11.470 1.00 50.22 202 PRO A N 1
ATOM 1669 C CA . PRO A 1 202 ? -1.282 -11.124 -11.028 1.00 50.22 202 PRO A CA 1
ATOM 1670 C C . PRO A 1 202 ? -0.458 -10.104 -11.810 1.00 50.22 202 PRO A C 1
ATOM 1672 O O . PRO A 1 202 ? 0.735 -10.282 -12.073 1.00 50.22 202 PRO A O 1
ATOM 1675 N N . ALA A 1 203 ? -1.079 -8.971 -12.138 1.00 56.84 203 ALA A N 1
ATOM 1676 C CA . ALA A 1 203 ? -0.422 -7.914 -12.897 1.00 56.84 203 ALA A CA 1
ATOM 1677 C C . ALA A 1 203 ? 0.835 -7.364 -12.200 1.00 56.84 203 ALA A C 1
ATOM 1679 O O . ALA A 1 203 ? 1.729 -6.877 -12.892 1.00 56.84 203 ALA A O 1
ATOM 1680 N N . TYR A 1 204 ? 0.927 -7.442 -10.866 1.00 55.19 204 TYR A N 1
ATOM 1681 C CA . TYR A 1 204 ? 2.116 -6.996 -10.139 1.00 55.19 204 TYR A CA 1
ATOM 1682 C C . TYR A 1 204 ? 3.321 -7.929 -10.330 1.00 55.19 204 TYR A C 1
ATOM 1684 O O . TYR A 1 204 ? 4.440 -7.431 -10.362 1.00 55.19 204 TYR A O 1
ATOM 1692 N N . VAL A 1 205 ? 3.126 -9.239 -10.536 1.00 52.22 205 VAL A N 1
ATOM 1693 C CA . VAL A 1 205 ? 4.230 -10.187 -10.797 1.00 52.22 205 VAL A CA 1
ATOM 1694 C C . VAL A 1 205 ? 4.927 -9.803 -12.103 1.00 52.22 205 VAL A C 1
ATOM 1696 O O . VAL A 1 205 ? 6.147 -9.673 -12.184 1.00 52.22 205 VAL A O 1
ATOM 1699 N N . VAL A 1 206 ? 4.132 -9.509 -13.131 1.00 69.38 206 VAL A N 1
ATOM 1700 C CA . VAL A 1 206 ? 4.633 -8.978 -14.405 1.00 69.38 206 VAL A CA 1
ATOM 1701 C C . VAL A 1 206 ? 5.244 -7.586 -14.231 1.00 69.38 206 VAL A C 1
ATOM 1703 O O . VAL A 1 206 ? 6.250 -7.258 -14.859 1.00 69.38 206 VAL A O 1
ATOM 1706 N N . ASP A 1 207 ? 4.643 -6.746 -13.389 1.00 72.75 207 ASP A N 1
ATOM 1707 C CA . ASP A 1 207 ? 5.146 -5.404 -13.107 1.00 72.75 207 ASP A CA 1
ATOM 1708 C C . ASP A 1 207 ? 6.530 -5.426 -12.445 1.00 72.75 207 ASP A C 1
ATOM 1710 O O . ASP A 1 207 ? 7.386 -4.627 -12.815 1.00 72.75 207 ASP A O 1
ATOM 1714 N N . GLN A 1 208 ? 6.781 -6.367 -11.535 1.00 64.00 208 GLN A N 1
ATOM 1715 C CA . GLN A 1 208 ? 8.082 -6.569 -10.900 1.00 64.00 208 GLN A CA 1
ATOM 1716 C C . GLN A 1 208 ? 9.145 -6.998 -11.911 1.00 64.00 208 GLN A C 1
ATOM 1718 O O . GLN A 1 208 ? 10.234 -6.422 -11.932 1.00 64.00 208 GLN A O 1
ATOM 1723 N N . VAL A 1 209 ? 8.810 -7.926 -12.814 1.00 76.62 209 VAL A N 1
ATOM 1724 C CA . VAL A 1 209 ? 9.681 -8.285 -13.945 1.00 76.62 209 VAL A CA 1
ATOM 1725 C C . VAL A 1 209 ? 9.992 -7.059 -14.794 1.00 76.62 209 VAL A C 1
ATOM 1727 O O . VAL A 1 209 ? 11.150 -6.786 -15.102 1.00 76.62 209 VAL A O 1
ATOM 1730 N N . LEU A 1 210 ? 8.974 -6.275 -15.151 1.00 82.94 210 LEU A N 1
ATOM 1731 C CA . LEU A 1 210 ? 9.148 -5.066 -15.954 1.00 82.94 210 LEU A CA 1
ATOM 1732 C C . LEU A 1 210 ? 10.032 -4.028 -15.255 1.00 82.94 210 LEU A C 1
ATOM 1734 O O . LEU A 1 210 ? 10.907 -3.459 -15.906 1.00 82.94 210 LEU A O 1
ATOM 1738 N N . ARG A 1 211 ? 9.852 -3.804 -13.947 1.00 77.19 211 ARG A N 1
ATOM 1739 C CA . ARG A 1 211 ? 10.722 -2.928 -13.145 1.00 77.19 211 ARG A CA 1
ATOM 1740 C C . ARG A 1 211 ? 12.168 -3.412 -13.176 1.00 77.19 211 ARG A C 1
ATOM 1742 O O . ARG A 1 211 ? 13.062 -2.611 -13.447 1.00 77.19 211 ARG A O 1
ATOM 1749 N N . GLN A 1 212 ? 12.394 -4.714 -13.003 1.00 74.81 212 GLN A N 1
ATOM 1750 C CA . GLN A 1 212 ? 13.732 -5.301 -13.065 1.00 74.81 212 GLN A CA 1
ATOM 1751 C C . GLN A 1 212 ? 14.370 -5.122 -14.451 1.00 74.81 212 GLN A C 1
ATOM 1753 O O . GLN A 1 212 ? 15.525 -4.712 -14.549 1.00 74.81 212 GLN A O 1
ATOM 1758 N N . LEU A 1 213 ? 13.621 -5.343 -15.535 1.00 85.25 213 LEU A N 1
ATOM 1759 C CA . LEU A 1 213 ? 14.117 -5.132 -16.899 1.00 85.25 213 LEU A CA 1
ATOM 1760 C C . LEU A 1 213 ? 14.434 -3.655 -17.190 1.00 85.25 213 LEU A C 1
ATOM 1762 O O . LEU A 1 213 ? 15.463 -3.365 -17.799 1.00 85.25 213 LEU A O 1
ATOM 1766 N N . ILE A 1 214 ? 13.589 -2.718 -16.736 1.00 85.19 214 ILE A N 1
ATOM 1767 C CA . ILE A 1 214 ? 13.831 -1.265 -16.846 1.00 85.19 214 ILE A CA 1
ATOM 1768 C C . ILE A 1 214 ? 15.117 -0.889 -16.107 1.00 85.19 214 ILE A C 1
ATOM 1770 O O . ILE A 1 214 ? 15.957 -0.156 -16.635 1.00 85.19 214 ILE A O 1
ATOM 1774 N N . TYR A 1 215 ? 15.275 -1.412 -14.894 1.00 77.50 215 TYR A N 1
ATOM 1775 C CA . TYR A 1 215 ? 16.437 -1.185 -14.053 1.00 77.50 215 TYR A CA 1
ATOM 1776 C C . TYR A 1 215 ? 17.730 -1.707 -14.698 1.00 77.50 215 TYR A C 1
ATOM 1778 O O . TYR A 1 215 ? 18.680 -0.938 -14.879 1.00 77.50 215 TYR A O 1
ATOM 1786 N N . ARG A 1 216 ? 17.753 -2.969 -15.150 1.00 81.94 216 ARG A N 1
ATOM 1787 C CA . ARG A 1 216 ? 18.914 -3.549 -15.849 1.00 81.94 216 ARG A CA 1
ATOM 1788 C C . ARG A 1 216 ? 19.237 -2.792 -17.135 1.00 81.94 216 ARG A C 1
ATOM 1790 O O . ARG A 1 216 ? 20.395 -2.453 -17.370 1.00 81.94 216 ARG A O 1
ATOM 1797 N N . ALA A 1 217 ? 18.230 -2.421 -17.929 1.00 87.00 217 ALA A N 1
ATOM 1798 C CA . ALA A 1 217 ? 18.436 -1.624 -19.138 1.00 87.00 217 ALA A CA 1
ATOM 1799 C C . ALA A 1 217 ? 19.097 -0.261 -18.854 1.00 87.00 217 ALA A C 1
ATOM 1801 O O . ALA A 1 217 ? 19.910 0.208 -19.659 1.00 87.00 217 ALA A O 1
ATOM 1802 N N . ARG A 1 218 ? 18.784 0.360 -17.706 1.00 82.81 218 ARG A N 1
ATOM 1803 C CA . ARG A 1 218 ? 19.395 1.617 -17.251 1.00 82.81 218 ARG A CA 1
ATOM 1804 C C . ARG A 1 218 ? 20.858 1.424 -16.851 1.00 82.81 218 ARG A C 1
ATOM 1806 O O . ARG A 1 218 ? 21.702 2.175 -17.336 1.00 82.81 218 ARG A O 1
ATOM 1813 N N . ILE A 1 219 ? 21.166 0.410 -16.038 1.00 79.25 219 ILE A N 1
ATOM 1814 C CA . ILE A 1 219 ? 22.545 0.092 -15.613 1.00 79.25 219 ILE A CA 1
ATOM 1815 C C . ILE A 1 219 ? 23.436 -0.212 -16.815 1.00 79.25 219 ILE A C 1
ATOM 1817 O O . ILE A 1 219 ? 24.542 0.314 -16.935 1.00 79.25 219 ILE A O 1
ATOM 1821 N N . LEU A 1 220 ? 22.927 -1.013 -17.747 1.00 82.25 220 LEU A N 1
ATOM 1822 C CA . LEU A 1 220 ? 23.646 -1.400 -18.955 1.00 82.25 220 LEU A CA 1
ATOM 1823 C C . LEU A 1 220 ? 23.771 -0.266 -19.984 1.00 82.25 220 LEU A C 1
ATOM 1825 O O . LEU A 1 220 ? 24.456 -0.438 -20.997 1.00 82.25 220 LEU A O 1
ATOM 1829 N N . LYS A 1 221 ? 23.126 0.887 -19.737 1.00 85.00 221 LYS A N 1
ATOM 1830 C CA . LYS A 1 221 ? 23.088 2.058 -20.627 1.00 85.00 221 LYS A CA 1
ATOM 1831 C C . LYS A 1 221 ? 22.677 1.669 -22.053 1.00 85.00 221 LYS A C 1
ATOM 1833 O O . LYS A 1 221 ? 23.288 2.096 -23.035 1.00 85.00 221 LYS A O 1
ATOM 1838 N N . LEU A 1 222 ? 21.658 0.814 -22.155 1.00 88.31 222 LEU A N 1
ATOM 1839 C CA . LEU A 1 222 ? 21.172 0.289 -23.428 1.00 88.31 222 LEU A CA 1
ATOM 1840 C C . LEU A 1 222 ? 20.307 1.317 -24.155 1.00 88.31 222 LEU A C 1
ATOM 1842 O O . LEU A 1 222 ? 19.520 2.048 -23.543 1.00 88.31 222 LEU A O 1
ATOM 1846 N N . LYS A 1 223 ? 20.421 1.334 -25.482 1.00 89.38 223 LYS A N 1
ATOM 1847 C CA . LYS A 1 223 ? 19.614 2.187 -26.354 1.00 89.38 223 LYS A CA 1
ATOM 1848 C C . LYS A 1 223 ? 18.801 1.369 -27.342 1.00 89.38 223 LYS A C 1
ATOM 1850 O O . LYS A 1 223 ? 19.198 0.277 -27.758 1.00 89.38 223 LYS A O 1
ATOM 1855 N N . GLN A 1 224 ? 17.658 1.926 -27.718 1.00 85.94 224 GLN A N 1
ATOM 1856 C CA . GLN A 1 224 ? 16.838 1.400 -28.792 1.00 85.94 224 GLN A CA 1
ATOM 1857 C C . GLN A 1 224 ? 17.565 1.547 -30.132 1.00 85.94 224 GLN A C 1
ATOM 1859 O O . GLN A 1 224 ? 17.971 2.643 -30.513 1.00 85.94 224 GLN A O 1
ATOM 1864 N N . THR A 1 225 ? 17.704 0.430 -30.843 1.00 80.06 225 THR A N 1
ATOM 1865 C CA . THR A 1 225 ? 18.248 0.374 -32.210 1.00 80.06 225 THR A CA 1
ATOM 1866 C C . THR A 1 225 ? 17.259 -0.189 -33.227 1.00 80.06 225 THR A C 1
ATOM 1868 O O . THR A 1 225 ? 17.526 -0.142 -34.419 1.00 80.06 225 THR A O 1
ATOM 1871 N N . LEU A 1 226 ? 16.147 -0.756 -32.757 1.00 82.12 226 LEU A N 1
ATOM 1872 C CA . LEU A 1 226 ? 15.077 -1.316 -33.582 1.00 82.12 226 LEU A CA 1
ATOM 1873 C C . LEU A 1 226 ? 13.872 -0.366 -33.578 1.00 82.12 226 LEU A C 1
ATOM 1875 O O . LEU A 1 226 ? 13.713 0.385 -32.609 1.00 82.12 226 LEU A O 1
ATOM 1879 N N . PRO A 1 227 ? 12.981 -0.429 -34.581 1.00 87.44 227 PRO A N 1
ATOM 1880 C CA . PRO A 1 227 ? 11.683 0.235 -34.517 1.00 87.44 227 PRO A CA 1
ATOM 1881 C C . PRO A 1 227 ? 10.933 -0.119 -33.225 1.00 87.44 227 PRO A C 1
ATOM 1883 O O . PRO A 1 227 ? 11.042 -1.238 -32.717 1.00 87.44 227 PRO A O 1
ATOM 1886 N N . GLU A 1 228 ? 10.172 0.830 -32.672 1.00 86.50 228 GLU A N 1
ATOM 1887 C CA . GLU A 1 228 ? 9.524 0.653 -31.362 1.00 86.50 228 GLU A CA 1
ATOM 1888 C C . GLU A 1 228 ? 8.595 -0.565 -31.337 1.00 86.50 228 GLU A C 1
ATOM 1890 O O . GLU A 1 228 ? 8.640 -1.354 -30.394 1.00 86.50 228 GLU A O 1
ATOM 1895 N N . SER A 1 229 ? 7.807 -0.769 -32.393 1.00 87.44 229 SER A N 1
ATOM 1896 C CA . SER A 1 229 ? 6.898 -1.912 -32.516 1.00 87.44 229 SER A CA 1
ATOM 1897 C C . SER A 1 229 ? 7.629 -3.255 -32.399 1.00 87.44 229 SER A C 1
ATOM 1899 O O . SER A 1 229 ? 7.178 -4.147 -31.675 1.00 87.44 229 SER A O 1
ATOM 1901 N N . GLU A 1 230 ? 8.787 -3.384 -33.049 1.00 89.00 230 GLU A N 1
ATOM 1902 C CA . GLU A 1 230 ? 9.611 -4.591 -33.020 1.00 89.00 230 GLU A CA 1
ATOM 1903 C C . GLU A 1 230 ? 10.282 -4.783 -31.653 1.00 89.00 230 GLU A C 1
ATOM 1905 O O . GLU A 1 230 ? 10.263 -5.886 -31.093 1.00 89.00 230 GLU A O 1
ATOM 1910 N N . ALA A 1 231 ? 10.833 -3.709 -31.079 1.00 89.56 231 ALA A N 1
ATOM 1911 C CA . ALA A 1 231 ? 11.440 -3.735 -29.752 1.00 89.56 231 ALA A CA 1
ATOM 1912 C C . ALA A 1 231 ? 10.417 -4.160 -28.687 1.00 89.56 231 ALA A C 1
ATOM 1914 O O . ALA A 1 231 ? 10.675 -5.085 -27.916 1.00 89.56 231 ALA A O 1
ATOM 1915 N N . VAL A 1 232 ? 9.2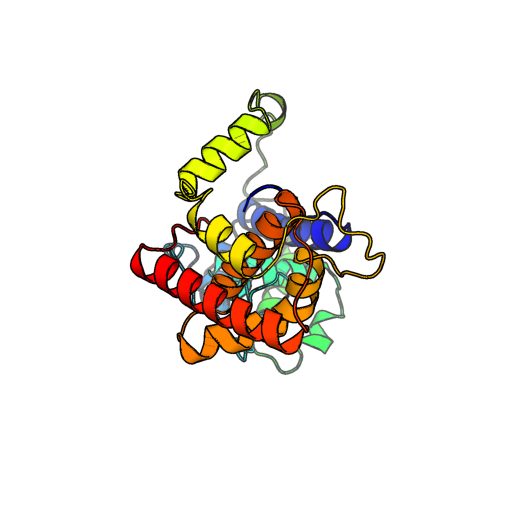23 -3.560 -28.693 1.00 90.75 232 VAL A N 1
ATOM 1916 C CA . VAL A 1 232 ? 8.128 -3.883 -27.766 1.00 90.75 232 VAL A CA 1
ATOM 1917 C C . VAL A 1 232 ? 7.667 -5.332 -27.931 1.00 90.75 232 VAL A C 1
ATOM 1919 O O . VAL A 1 232 ? 7.439 -6.013 -26.932 1.00 90.75 232 VAL A O 1
ATOM 1922 N N . ALA A 1 233 ? 7.581 -5.853 -29.158 1.00 90.38 233 ALA A N 1
ATOM 1923 C CA . ALA A 1 233 ? 7.223 -7.253 -29.393 1.00 90.38 233 ALA A CA 1
ATOM 1924 C C . ALA A 1 233 ? 8.274 -8.234 -28.836 1.00 90.38 233 ALA A C 1
ATOM 1926 O O . ALA A 1 233 ? 7.929 -9.264 -28.250 1.00 90.38 233 ALA A O 1
ATOM 1927 N N . LYS A 1 234 ? 9.569 -7.924 -28.986 1.00 92.06 234 LYS A N 1
ATOM 1928 C CA . LYS A 1 234 ? 10.659 -8.728 -28.405 1.00 92.06 234 LYS A CA 1
ATOM 1929 C C . LYS A 1 234 ? 10.668 -8.652 -26.877 1.00 92.06 234 LYS A C 1
ATOM 1931 O O . LYS A 1 234 ? 10.787 -9.685 -26.221 1.00 92.06 234 LYS A O 1
ATOM 1936 N N . VAL A 1 235 ? 10.470 -7.461 -26.314 1.00 92.31 235 VAL A N 1
ATOM 1937 C CA . VAL A 1 235 ? 10.340 -7.258 -24.865 1.00 92.31 235 VAL A CA 1
ATOM 1938 C C . VAL A 1 235 ? 9.151 -8.033 -24.315 1.00 92.31 235 VAL A C 1
ATOM 1940 O O . VAL A 1 235 ? 9.297 -8.701 -23.302 1.00 92.31 235 VAL A O 1
ATOM 1943 N N . SER A 1 236 ? 7.995 -8.010 -24.980 1.00 92.06 236 SER A N 1
ATOM 1944 C CA . SER A 1 236 ? 6.810 -8.752 -24.533 1.00 92.06 236 SER A CA 1
ATOM 1945 C C . SER A 1 236 ? 7.102 -10.245 -24.367 1.00 92.06 236 SER A C 1
ATOM 1947 O O . SER A 1 236 ? 6.687 -10.847 -23.379 1.00 92.06 236 SER A O 1
ATOM 1949 N N . ARG A 1 237 ? 7.867 -10.840 -25.294 1.00 91.06 237 ARG A N 1
ATOM 1950 C CA . ARG A 1 237 ? 8.314 -12.240 -25.196 1.00 91.06 237 ARG A CA 1
ATOM 1951 C C . ARG A 1 237 ? 9.287 -12.461 -24.039 1.00 91.06 237 ARG A C 1
ATOM 1953 O O . ARG A 1 237 ? 9.163 -13.459 -23.336 1.00 91.06 237 ARG A O 1
ATOM 1960 N N . LEU A 1 238 ? 10.227 -11.537 -23.831 1.00 90.12 238 LEU A N 1
ATOM 1961 C CA . LEU A 1 238 ? 11.161 -11.590 -22.704 1.00 90.12 238 LEU A CA 1
ATOM 1962 C C . LEU A 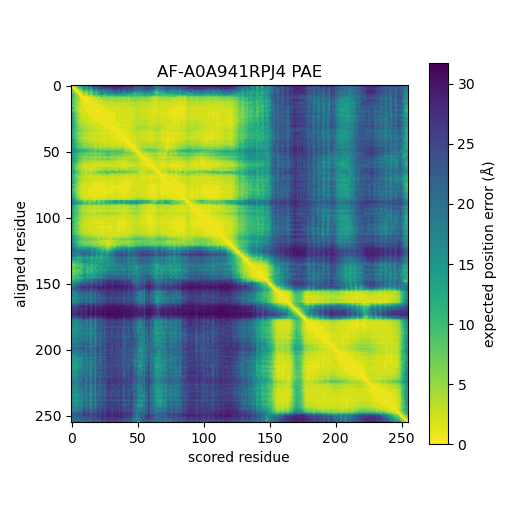1 238 ? 10.425 -11.517 -21.364 1.00 90.12 238 LEU A C 1
ATOM 1964 O O . LEU A 1 238 ? 10.661 -12.361 -20.511 1.00 90.12 238 LEU A O 1
ATOM 1968 N N . VAL A 1 239 ? 9.503 -10.566 -21.208 1.00 88.38 239 VAL A N 1
ATOM 1969 C CA . VAL A 1 239 ? 8.685 -10.403 -19.998 1.00 88.38 239 VAL A CA 1
ATOM 1970 C C . VAL A 1 239 ? 7.875 -11.668 -19.744 1.00 88.38 239 VAL A C 1
ATOM 1972 O O . VAL A 1 239 ? 7.912 -12.188 -18.642 1.00 88.38 239 VAL A O 1
ATOM 1975 N N . THR A 1 240 ? 7.227 -12.222 -20.773 1.00 88.50 240 THR A N 1
ATOM 1976 C CA . THR A 1 240 ? 6.463 -13.477 -20.657 1.00 88.50 240 THR A CA 1
ATOM 1977 C C . THR A 1 240 ? 7.343 -14.621 -20.157 1.00 88.50 240 THR A C 1
ATOM 1979 O O . THR A 1 240 ? 6.995 -15.289 -19.189 1.00 88.50 240 THR A O 1
ATOM 1982 N N . ARG A 1 241 ? 8.514 -14.826 -20.774 1.00 85.12 241 ARG A N 1
ATOM 1983 C CA . ARG A 1 241 ? 9.467 -15.863 -20.355 1.00 85.12 241 ARG A CA 1
ATOM 1984 C C . ARG A 1 241 ? 9.973 -15.655 -18.931 1.00 85.12 241 ARG A C 1
ATOM 1986 O O . ARG A 1 241 ? 10.010 -16.613 -18.174 1.00 85.12 241 ARG A O 1
ATOM 1993 N N . ALA A 1 242 ? 10.362 -14.431 -18.594 1.00 78.44 242 ALA A N 1
ATOM 1994 C CA . ALA A 1 242 ? 10.873 -14.072 -17.277 1.00 78.44 242 ALA A CA 1
ATOM 1995 C C . ALA A 1 242 ? 9.810 -14.292 -16.194 1.00 78.44 242 ALA A C 1
ATOM 1997 O O . ALA A 1 242 ? 10.086 -14.889 -15.162 1.00 78.44 242 ALA A O 1
ATOM 1998 N N . THR A 1 243 ? 8.567 -13.893 -16.468 1.00 73.38 243 THR A N 1
ATOM 1999 C CA . THR A 1 243 ? 7.427 -14.158 -15.593 1.00 73.38 243 THR A CA 1
ATOM 2000 C C . THR A 1 243 ? 7.195 -15.661 -15.420 1.00 73.38 243 THR A C 1
ATOM 2002 O O . THR A 1 243 ? 7.055 -16.111 -14.291 1.00 73.38 243 THR A O 1
ATOM 2005 N N . VAL A 1 244 ? 7.219 -16.459 -16.494 1.00 74.62 244 VAL A N 1
ATOM 2006 C CA . VAL A 1 244 ? 7.080 -17.927 -16.406 1.00 74.62 244 VAL A CA 1
ATOM 2007 C C . VAL A 1 244 ? 8.229 -18.576 -15.629 1.00 74.62 244 VAL A C 1
ATOM 2009 O O . VAL A 1 244 ? 7.977 -19.494 -14.853 1.00 74.62 244 VAL A O 1
ATOM 2012 N N . ALA A 1 245 ? 9.468 -18.112 -15.807 1.00 65.06 245 ALA A N 1
ATOM 2013 C CA . ALA A 1 245 ? 10.621 -18.601 -15.052 1.00 65.06 245 ALA A CA 1
ATOM 2014 C C . ALA A 1 245 ? 10.443 -18.329 -13.552 1.00 65.06 245 ALA A C 1
ATOM 2016 O O . ALA A 1 245 ? 10.550 -19.246 -12.745 1.00 65.06 245 ALA A O 1
ATOM 2017 N N . ILE A 1 246 ? 10.047 -17.107 -13.195 1.00 59.94 246 ILE A N 1
ATOM 2018 C CA . ILE A 1 246 ? 9.747 -16.724 -11.812 1.00 59.94 246 ILE A CA 1
ATOM 2019 C C . ILE A 1 246 ? 8.611 -17.569 -11.223 1.00 59.94 246 ILE A C 1
ATOM 2021 O O . ILE A 1 246 ? 8.729 -18.031 -10.096 1.00 59.94 246 ILE A O 1
ATOM 2025 N N . ILE A 1 247 ? 7.543 -17.835 -11.982 1.00 58.28 247 ILE A N 1
ATOM 2026 C CA . ILE A 1 247 ? 6.436 -18.696 -11.531 1.00 58.28 247 ILE A CA 1
ATOM 2027 C C . ILE A 1 247 ? 6.917 -20.132 -11.283 1.00 58.28 247 ILE A C 1
ATOM 2029 O O . ILE A 1 247 ? 6.575 -20.726 -10.267 1.00 58.28 247 ILE A O 1
ATOM 2033 N N . ARG A 1 248 ? 7.711 -20.702 -12.200 1.00 55.22 248 ARG A N 1
ATOM 2034 C CA . ARG A 1 248 ? 8.174 -22.100 -12.116 1.00 55.22 248 ARG A CA 1
ATOM 2035 C C . ARG A 1 248 ? 9.225 -22.332 -11.036 1.00 55.22 248 ARG A C 1
ATOM 2037 O O . ARG A 1 248 ? 9.277 -23.425 -10.485 1.00 55.22 248 ARG A O 1
ATOM 2044 N N . HIS A 1 249 ? 10.054 -21.333 -10.756 1.00 47.19 249 HIS A N 1
ATOM 2045 C CA . HIS A 1 249 ? 11.088 -21.401 -9.723 1.00 47.19 249 HIS A CA 1
ATOM 2046 C C . HIS A 1 249 ? 10.619 -20.856 -8.362 1.00 47.19 249 HIS A C 1
ATOM 2048 O O . HIS A 1 249 ? 11.376 -20.918 -7.397 1.00 47.19 249 HIS A O 1
ATOM 2054 N N . GLY A 1 250 ? 9.366 -20.391 -8.273 1.00 36.75 250 GLY A N 1
ATOM 2055 C CA . GLY A 1 250 ? 8.782 -19.785 -7.081 1.00 36.75 250 GLY A CA 1
ATOM 2056 C C . GLY A 1 250 ? 9.226 -18.324 -6.918 1.00 36.75 250 GLY A C 1
ATOM 2057 O O . GLY A 1 250 ? 10.394 -18.070 -6.615 1.00 36.75 250 GLY A O 1
ATOM 2058 N N . PRO A 1 251 ? 8.329 -17.332 -7.063 1.00 36.09 251 PRO A N 1
ATOM 2059 C CA . PRO A 1 251 ? 8.636 -15.966 -6.674 1.00 36.09 251 PRO A CA 1
ATOM 2060 C C . PRO A 1 251 ? 8.754 -15.913 -5.147 1.00 36.09 251 PRO A C 1
ATOM 2062 O O . PRO A 1 251 ? 7.749 -15.911 -4.444 1.00 36.09 251 PRO A O 1
ATOM 2065 N N . LYS A 1 252 ? 9.975 -15.839 -4.611 1.00 33.38 252 LYS A N 1
ATOM 2066 C CA . LYS A 1 252 ? 10.186 -15.380 -3.233 1.00 33.38 252 LYS A CA 1
ATOM 2067 C C . LYS A 1 252 ? 9.956 -13.870 -3.204 1.00 33.38 252 LYS A C 1
ATOM 2069 O O . LYS A 1 252 ? 10.868 -13.088 -3.478 1.00 33.38 252 LYS A O 1
ATOM 2074 N N . LEU A 1 253 ? 8.720 -13.455 -2.947 1.00 33.41 253 LEU A N 1
ATOM 2075 C CA . LEU A 1 253 ? 8.378 -12.059 -2.703 1.00 33.41 253 LEU A CA 1
ATOM 2076 C C . LEU A 1 253 ? 8.114 -11.878 -1.207 1.00 33.41 253 LEU A C 1
ATOM 2078 O O . LEU A 1 253 ? 7.202 -12.513 -0.687 1.00 33.41 253 LEU A O 1
ATOM 2082 N N . PRO A 1 254 ? 8.911 -11.055 -0.507 1.00 32.75 254 PRO A N 1
ATOM 2083 C CA . PRO A 1 254 ? 8.541 -10.604 0.818 1.00 32.75 254 PRO A CA 1
ATOM 2084 C C . PRO A 1 254 ? 7.404 -9.588 0.689 1.00 32.75 254 PRO A C 1
ATOM 2086 O O . PRO A 1 254 ? 7.322 -8.865 -0.314 1.00 32.75 254 PRO A O 1
ATOM 2089 N N . LEU A 1 255 ? 6.564 -9.548 1.717 1.00 30.73 255 LEU A N 1
ATOM 2090 C CA . LEU A 1 255 ? 5.844 -8.330 2.082 1.00 30.73 255 LEU A CA 1
ATOM 2091 C C . LEU A 1 255 ? 6.854 -7.230 2.401 1.00 30.73 255 LEU A C 1
ATOM 2093 O O . LEU A 1 255 ? 7.907 -7.567 2.995 1.00 30.73 255 LEU A O 1
#

Radius of gyration: 21.83 Å; Cα contacts (8 Å, |Δi|>4): 272; chains: 1; bounding box: 54×37×60 Å

Sequence (255 aa):
MMLEAEGVSLSEAMSILRHETGHAVDEAFQLRKMTKYRQVFGSPDRPYPTDYIADPDSRDFVHHLNAWYAQSHPVEDFAETFAVWLKSARGWRRKYRDWPALEKLRVVDEWMNERRKVEPKLKPRRIANELESSTRTLGEHYREKRDFYAIDGEDEFDSSLRRIFRRTGKHLRTGGSVSAASLLASNRTRLRRRTARPLGVPAYVVDQVLRQLIYRARILKLKQTLPESEAVAKVSRLVTRATVAIIRHGPKLPL

pLDDT: mean 76.33, std 18.09, range [30.58, 98.06]

Mean predicted aligned error: 14.4 Å

Solvent-accessible surface area (backbone atoms only — not comparable to full-atom values): 14717 Å² total; per-residue (Å²): 140,80,97,73,69,87,40,83,42,70,71,48,33,54,48,52,52,34,27,53,48,26,50,52,50,33,58,23,61,46,44,73,76,38,70,67,38,38,74,69,50,37,58,65,85,55,78,78,61,72,70,70,74,65,66,90,82,59,45,66,52,59,85,68,63,73,81,51,45,30,69,58,37,31,61,41,28,48,11,35,36,41,26,49,46,72,74,30,95,62,58,48,64,67,75,32,64,93,28,66,26,39,56,54,43,50,53,51,53,51,55,54,62,74,42,76,86,52,82,56,76,48,72,84,72,87,69,74,58,64,70,80,73,49,80,74,43,75,68,52,53,51,47,55,52,31,62,69,56,65,55,83,54,78,59,70,57,48,62,56,48,58,70,67,24,43,64,77,54,101,80,67,88,60,99,76,59,54,41,36,25,57,57,45,58,77,42,38,70,60,49,22,57,68,40,14,65,82,68,75,44,44,52,57,61,38,41,52,50,51,51,51,51,28,50,50,27,50,76,63,54,23,24,46,79,56,60,67,72,59,43,52,54,53,48,46,52,50,52,44,52,52,43,50,49,38,61,76,72,54,67,69,52,80,131

Secondary structure (DSSP, 8-state):
--SPPTTSSHHHHHHHHHHHHHHHHHHHHTGGGSHHHHHHH--TTSPPPSS----TT-SSS---SGGGGGGT-HHHHHHHHHHHHHH-TTHHHHHTTTSTHHHHHHHHHHHHHHTTTPPPSSPPP----HHHH----HHHHHHHHHHHTT---TTTTHHHHHHHSEE--TT---TTPPBHHHHHHHHHHHHHHHHHHHHT--HHHHHHHHHHHHHHHHHTTEE--S-HHHHHHHHHHHHHHHHHHHHHH------

Foldseek 3Di:
DAPDDQCPDVLRVLLVVQLVVQVVQCVQAVVLPDPVLCVLLNHQPPPQDLDDADDPPALSADDRDPLSQLRRGSSSRRSRLRSVCVVDVCPCCVVSVPGNVVVSNVVSVVVCVVCVPPGGPDDDDPDPPVVVVDPQDSVNVVVVVCVLQVPPPPPPCLVLLCVLWPQDDPPPPDPDWDQPLVLLVVCVVVLLVVQCVVVVHHSVLLSVLSVVSSVSSVVSRTTGPDPSVSSSVSVSVSSNVVSVVCVVVPRSDDD